Protein 1CBK (pdb70)

Solvent-accessible surface area: 15295 Å² total; per-residue (Å²): 129,35,41,0,13,0,8,2,8,0,3,35,96,84,29,45,113,23,0,88,41,0,14,138,27,0,48,130,16,84,101,19,108,40,56,54,43,7,33,16,9,87,2,126,8,38,0,19,52,111,16,71,55,26,9,11,1,0,0,52,0,57,0,124,24,48,25,73,130,0,25,63,42,2,71,121,12,25,112,129,43,46,85,68,124,105,79,88,40,0,20,31,3,0,32,11,56,16,5,5,12,29,114,80,93,27,52,60,180,109,8,43,1,0,59,2,8,17,9,19,42,45,28,2,0,16,0,2,67,75,29,12,70,120,33,81,4,28,8,76,50,76,0,56,109,27,23,145,63,8,80,132,63,189,16,102,121,47,138,116,152,54,48,0,13,0,12,2,8,0,2,47,114,72,28,55,116,22,0,96,45,0,15,130,26,0,49,130,19,85,86,19,109,41,54,67,37,8,26,23,8,83,4,147,9,39,1,9,52,112,15,67,63,26,9,10,1,0,0,53,0,50,1,116,2,55,26,77,104,0,23,68,37,1,71,127,13,19,111,128,45,46,86,88,102,125,76,88,39,0,20,29,12,0,31,9,53,13,10,5,9,31,107,81,100,25,50,61,185,114,9,42,1,0,54,3,8,23,14,19,43,46,34,4,0,16,0,3,62,76,32,14,55,129,30,80,2,25,16,85,29,80,0,56,99,30,20,132,68,8,83,131,63,181,16,99,128,50,138,181

Foldseek 3Di:
DWKWKKKKKAQDDPQVVLVVQLLVLQCPDPQKHWDDKFFWWFAQQDADRPAGTMTIIMTIMDGPQDPVRSVVSSVVSCVVSPWDADDVSHHIGMDMATQAIHLDQDDDDRDGHNPVVLLQDQRRLVNCCRVPVFDQHNVRRTSVVSCVVCPPPPIDRDDD/DWKWKKKKKAQDDPQVVLVVLLLVLQCPDPQKHWDDKFFWWFAQQDADRPTGTMIIIMTIMDGPQDPVRSVVSSVVSCVVSPWDADDVSHHIGMDMATQATHLDADDDDRDGHNPVVLLVDLRRLVNVCRVCVQDQHNVRRGSVVSNVVCPPPPIDGDDD

CATH classification: 3.30.70.560

InterPro domains:
  IPR000550 7,8-Dihydro-6-hydroxymethylpterin-pyrophosphokinase, HPPK [PF01288] (5-132)
  IPR000550 7,8-Dihydro-6-hydroxymethylpterin-pyrophosphokinase, HPPK [PS00794] (88-99)
  IPR000550 7,8-Dihydro-6-hydroxymethylpterin-pyrophosphokinase, HPPK [TIGR01498] (4-132)
  IPR000550 7,8-Dihydro-6-hydroxymethylpterin-pyrophosphokinase, HPPK [cd00483] (4-131)
  IPR035907 7,8-Dihydro-6-hydroxymethylpterin-pyrophosphokinase HPPK superfamily [G3DSA:3.30.70.560] (1-160)
  IPR035907 7,8-Dihydro-6-hydroxymethylpterin-pyrophosphokinase HPPK superfamily [SSF55083] (1-154)

Structure (mmCIF, N/CA/C/O backbone):
data_1CBK
#
_entry.id   1CBK
#
_cell.length_a   112.775
_cell.length_b   50.791
_cell.length_c   70.893
_cell.angle_alpha   90.00
_cell.angle_beta   101.73
_cell.angle_gamma   90.00
#
_symmetry.space_group_name_H-M   'C 1 2 1'
#
loop_
_entity.id
_entity.type
_entity.pdbx_description
1 polymer 'PROTEIN (7,8-DIHYDRO-6-HYDROXYMETHYLPTERIN-PYROPHOSPHOKINASE)'
2 non-polymer 'SULFATE ION'
3 non-polymer 7,8-DIHYDRO-7,7-DIMETHYL-6-HYDROXYPTERIN
4 water water
#
loop_
_atom_site.group_PDB
_atom_site.id
_atom_site.type_symbol
_atom_site.label_atom_id
_atom_site.label_alt_id
_atom_site.label_comp_id
_atom_site.label_asym_id
_atom_site.label_entity_id
_atom_site.label_seq_id
_atom_site.pdbx_PDB_ins_code
_atom_site.Cartn_x
_atom_site.Cartn_y
_atom_site.Cartn_z
_atom_site.occupancy
_atom_site.B_iso_or_equiv
_atom_site.auth_seq_id
_atom_site.auth_comp_id
_atom_site.auth_asym_id
_atom_site.auth_atom_id
_atom_site.pdbx_PDB_model_num
ATOM 1 N N . MET A 1 1 ? 39.580 16.481 64.384 1.00 34.66 1 MET A N 1
ATOM 2 C CA . MET A 1 1 ? 39.140 15.947 63.066 1.00 33.36 1 MET A CA 1
ATOM 3 C C . MET A 1 1 ? 37.653 15.578 63.181 1.00 30.26 1 MET A C 1
ATOM 4 O O . MET A 1 1 ? 37.230 14.961 64.167 1.00 30.47 1 MET A O 1
ATOM 9 N N . ILE A 1 2 ? 36.865 15.987 62.193 1.00 24.37 2 ILE A N 1
ATOM 10 C CA . ILE A 1 2 ? 35.439 15.734 62.234 1.00 19.27 2 ILE A CA 1
ATOM 11 C C . ILE A 1 2 ? 34.944 14.815 61.114 1.00 15.30 2 ILE A C 1
ATOM 12 O O . ILE A 1 2 ? 35.496 14.800 60.016 1.00 12.82 2 ILE A O 1
ATOM 17 N N . THR A 1 3 ? 33.902 14.052 61.417 1.00 12.31 3 THR A N 1
ATOM 18 C CA . THR A 1 3 ? 33.266 13.160 60.474 1.00 11.51 3 THR A CA 1
ATOM 19 C C . THR A 1 3 ? 32.145 13.968 59.822 1.00 12.97 3 THR A C 1
ATOM 20 O O . THR A 1 3 ? 31.283 14.498 60.516 1.00 13.57 3 THR A O 1
ATOM 24 N N . ALA A 1 4 ? 32.189 14.104 58.500 1.00 11.64 4 ALA A N 1
ATOM 25 C CA . ALA A 1 4 ? 31.168 14.847 57.780 1.00 8.56 4 ALA A CA 1
ATOM 26 C C . ALA A 1 4 ? 30.536 13.935 56.747 1.00 7.91 4 ALA A C 1
ATOM 27 O O . ALA A 1 4 ? 31.129 12.951 56.339 1.00 9.16 4 ALA A O 1
ATOM 29 N N . TYR A 1 5 ? 29.311 14.252 56.355 1.00 8.94 5 TYR A N 1
ATOM 30 C CA . TYR A 1 5 ? 28.573 13.468 55.372 1.00 7.12 5 TYR A CA 1
ATOM 31 C C . TYR A 1 5 ? 28.229 14.397 54.229 1.00 6.83 5 TYR A C 1
ATOM 32 O O . TYR A 1 5 ? 27.756 15.523 54.447 1.00 7.17 5 TYR A O 1
ATOM 41 N N . ILE A 1 6 ? 28.534 13.942 53.023 1.00 5.91 6 ILE A N 1
ATOM 42 C CA . ILE A 1 6 ? 28.297 14.721 51.804 1.00 8.47 6 ILE A CA 1
ATOM 43 C C . ILE A 1 6 ? 27.327 13.984 50.879 1.00 8.38 6 ILE A C 1
ATOM 44 O O . ILE A 1 6 ? 27.486 12.786 50.622 1.00 7.00 6 ILE A O 1
ATOM 49 N N . ALA A 1 7 ? 26.300 14.697 50.420 1.00 7.46 7 ALA A N 1
ATOM 50 C CA . ALA A 1 7 ? 25.309 14.130 49.508 1.00 7.00 7 ALA A CA 1
ATOM 51 C C . ALA A 1 7 ? 25.722 14.512 48.081 1.00 5.77 7 ALA A C 1
ATOM 52 O O . ALA A 1 7 ? 26.151 15.642 47.838 1.00 6.70 7 ALA A O 1
ATOM 54 N N . LEU A 1 8 ? 25.639 13.557 47.161 1.00 7.89 8 LEU A N 1
ATOM 55 C CA . LEU A 1 8 ? 25.985 13.803 45.756 1.00 8.76 8 LEU A CA 1
ATOM 56 C C . LEU A 1 8 ? 24.816 13.401 44.856 1.00 6.34 8 LEU A C 1
ATOM 57 O O . LEU A 1 8 ? 24.207 12.357 45.058 1.00 4.94 8 LEU A O 1
ATOM 62 N N . GLY A 1 9 ? 24.559 14.195 43.826 1.00 7.48 9 GLY A N 1
ATOM 63 C CA . GLY A 1 9 ? 23.478 13.871 42.905 1.00 6.30 9 GLY A CA 1
ATOM 64 C C . GLY A 1 9 ? 23.774 14.403 41.516 1.00 6.78 9 GLY A C 1
ATOM 65 O O . GLY A 1 9 ? 24.507 15.381 41.378 1.00 6.67 9 GLY A O 1
ATOM 66 N N . SER A 1 10 ? 23.251 13.744 40.488 1.00 8.10 10 SER A N 1
ATOM 67 C CA . SER A 1 10 ? 23.467 14.189 39.100 1.00 7.35 10 SER A CA 1
ATOM 68 C C . SER A 1 10 ? 22.478 13.517 38.192 1.00 4.44 10 SER A C 1
ATOM 69 O O . SER A 1 10 ? 22.101 12.371 38.440 1.00 4.14 10 SER A O 1
ATOM 72 N N . ASN A 1 11 ? 22.018 14.221 37.169 1.00 4.64 11 ASN A N 1
ATOM 73 C CA . ASN A 1 11 ? 21.132 13.591 36.190 1.00 8.48 11 ASN A CA 1
ATOM 74 C C . ASN A 1 11 ? 21.468 14.070 34.764 1.00 9.62 11 ASN A C 1
ATOM 75 O O . ASN A 1 11 ? 20.669 13.896 33.844 1.00 8.87 11 ASN A O 1
ATOM 80 N N . LEU A 1 12 ? 22.680 14.589 34.569 1.00 10.11 12 LEU A N 1
ATOM 81 C CA . LEU A 1 12 ? 23.061 15.129 33.272 1.00 10.66 12 LEU A CA 1
ATOM 82 C C . LEU A 1 12 ? 24.516 14.811 32.911 1.00 11.08 12 LEU A C 1
ATOM 83 O O . LEU A 1 12 ? 25.395 14.780 33.778 1.00 8.27 12 LEU A O 1
ATOM 88 N N . ASN A 1 13 ? 24.751 14.525 31.634 1.00 10.55 13 ASN A N 1
ATOM 89 C CA . ASN A 1 13 ? 26.085 14.227 31.119 1.00 9.63 13 ASN A CA 1
ATOM 90 C C . ASN A 1 13 ? 26.808 13.088 31.839 1.00 8.77 13 ASN A C 1
ATOM 91 O O . ASN A 1 13 ? 27.907 13.274 32.384 1.00 10.78 13 ASN A O 1
ATOM 96 N N . THR A 1 14 ? 26.206 11.910 31.776 1.00 5.84 14 THR A N 1
ATOM 97 C CA . THR A 1 14 ? 26.727 10.691 32.375 1.00 7.28 14 THR A CA 1
ATOM 98 C C . THR A 1 14 ? 26.877 10.815 33.905 1.00 8.23 14 THR A C 1
ATOM 99 O O . THR A 1 14 ? 27.985 10.900 34.433 1.00 9.08 14 THR A O 1
ATOM 103 N N . PRO A 1 15 ? 25.742 10.781 34.630 1.00 7.85 15 PRO A N 1
ATOM 104 C CA . PRO A 1 15 ? 25.653 10.891 36.091 1.00 7.93 15 PRO A CA 1
ATOM 105 C C . PRO A 1 15 ? 26.624 10.018 36.882 1.00 6.93 15 PRO A C 1
ATOM 106 O O . PRO A 1 15 ? 27.289 10.511 37.782 1.00 9.10 15 PRO A O 1
ATOM 110 N N . VAL A 1 16 ? 26.733 8.741 36.532 1.00 8.29 16 VAL A N 1
ATOM 111 C CA . VAL A 1 16 ? 27.652 7.838 37.238 1.00 8.03 16 VAL A CA 1
ATOM 112 C C . VAL A 1 16 ? 29.103 8.343 37.141 1.00 10.24 16 VAL A C 1
ATOM 113 O O . VAL A 1 16 ? 29.839 8.297 38.125 1.00 11.01 16 VAL A O 1
ATOM 117 N N . GLU A 1 17 ? 29.507 8.822 35.960 1.00 10.13 17 GLU A N 1
ATOM 118 C CA . GLU A 1 17 ? 30.847 9.355 35.766 1.00 7.72 17 GLU A CA 1
ATOM 119 C C . GLU A 1 17 ? 31.042 10.656 36.565 1.00 6.28 17 GLU A C 1
ATOM 120 O O . GLU A 1 17 ? 32.115 10.889 37.143 1.00 5.81 17 GLU A O 1
ATOM 126 N N . GLN A 1 18 ? 30.033 11.521 36.575 1.00 3.91 18 GLN A N 1
ATOM 127 C CA . GLN A 1 18 ? 30.094 12.758 37.352 1.00 5.84 18 GLN A CA 1
ATOM 128 C C . GLN A 1 18 ? 30.338 12.453 38.855 1.00 5.42 18 GLN A C 1
ATOM 129 O O . GLN A 1 18 ? 31.133 13.119 39.520 1.00 6.67 18 GLN A O 1
ATOM 135 N N . LEU A 1 19 ? 29.637 11.458 39.383 1.00 6.65 19 LEU A N 1
ATOM 136 C CA . LEU A 1 19 ? 29.787 11.056 40.788 1.00 7.47 19 LEU A CA 1
ATOM 137 C C . LEU A 1 19 ? 31.174 10.467 41.043 1.00 8.36 19 LEU A C 1
ATOM 138 O O . LEU A 1 19 ? 31.808 10.813 42.038 1.00 9.32 19 LEU A O 1
ATOM 143 N N . HIS A 1 20 ? 31.663 9.614 40.140 1.00 8.67 20 HIS A N 1
ATOM 144 C CA . HIS A 1 20 ? 33.012 9.042 40.319 1.00 9.28 20 HIS A CA 1
ATOM 145 C C . HIS A 1 20 ? 34.062 10.155 40.283 1.00 8.83 20 HIS A C 1
ATOM 146 O O . HIS A 1 20 ? 34.973 10.194 41.115 1.00 9.21 20 HIS A O 1
ATOM 153 N N . ALA A 1 21 ? 33.909 11.098 39.363 1.00 8.85 21 ALA A N 1
ATOM 154 C CA . ALA A 1 21 ? 34.875 12.185 39.294 1.00 9.77 21 ALA A CA 1
ATOM 155 C C . ALA A 1 21 ? 34.825 13.038 40.557 1.00 10.80 21 ALA A C 1
ATOM 156 O O . ALA A 1 21 ? 35.869 13.459 41.056 1.00 9.96 21 ALA A O 1
ATOM 158 N N . ALA A 1 22 ? 33.622 13.303 41.074 1.00 10.61 22 ALA A N 1
ATOM 159 C CA . ALA A 1 22 ? 33.489 14.128 42.279 1.00 9.43 22 ALA A CA 1
ATOM 160 C C . ALA A 1 22 ? 34.075 13.433 43.526 1.00 8.40 22 ALA A C 1
ATOM 161 O O . ALA A 1 22 ? 34.703 14.074 44.367 1.00 7.09 22 ALA A O 1
ATOM 163 N N . LEU A 1 23 ? 33.873 12.122 43.625 1.00 8.32 23 LEU A N 1
ATOM 164 C CA . LEU A 1 23 ? 34.382 11.333 44.739 1.00 9.41 23 LEU A CA 1
ATOM 165 C C . LEU A 1 23 ? 35.915 11.295 44.715 1.00 11.25 23 LEU A C 1
ATOM 166 O O . LEU A 1 23 ? 36.559 11.404 45.761 1.00 11.20 23 LEU A O 1
ATOM 171 N N . LYS A 1 24 ? 36.491 11.164 43.521 1.00 9.47 24 LYS A N 1
ATOM 172 C CA . LYS A 1 24 ? 37.936 11.176 43.365 1.00 9.68 24 LYS A CA 1
ATOM 173 C C . LYS A 1 24 ? 38.451 12.541 43.836 1.00 8.99 24 LYS A C 1
ATOM 174 O O . LYS A 1 24 ? 39.390 12.611 44.633 1.00 8.16 24 LYS A O 1
ATOM 180 N N . ALA A 1 25 ? 37.843 13.626 43.364 1.00 7.92 25 ALA A N 1
ATOM 181 C CA . ALA A 1 25 ? 38.266 14.955 43.779 1.00 8.21 25 ALA A CA 1
ATOM 182 C C . ALA A 1 25 ? 38.160 15.155 45.314 1.00 11.31 25 ALA A C 1
ATOM 183 O O . ALA A 1 25 ? 39.073 15.713 45.926 1.00 9.08 25 ALA A O 1
ATOM 185 N N . ILE A 1 26 ? 37.047 14.718 45.916 1.00 11.25 26 ILE A N 1
ATOM 186 C CA . ILE A 1 26 ? 36.850 14.827 47.369 1.00 10.58 26 ILE A CA 1
ATOM 187 C C . ILE A 1 26 ? 37.947 14.021 48.105 1.00 11.17 26 ILE A C 1
ATOM 188 O O . ILE A 1 26 ? 38.545 14.510 49.079 1.00 11.48 26 ILE A O 1
ATOM 193 N N . SER A 1 27 ? 38.253 12.825 47.604 1.00 9.53 27 SER A N 1
ATOM 194 C CA . SER A 1 27 ? 39.275 11.988 48.221 1.00 10.45 27 SER A CA 1
ATOM 195 C C . SER A 1 27 ? 40.683 12.639 48.197 1.00 12.73 27 SER A C 1
ATOM 196 O O . SER A 1 27 ? 41.524 12.324 49.047 1.00 11.50 27 SER A O 1
ATOM 199 N N . GLN A 1 28 ? 40.918 13.549 47.246 1.00 13.12 28 GLN A N 1
ATOM 200 C CA . GLN A 1 28 ? 42.211 14.230 47.080 1.00 12.72 28 GLN A CA 1
ATOM 201 C C . GLN A 1 28 ? 42.353 15.569 47.840 1.00 11.18 28 GLN A C 1
ATOM 202 O O . GLN A 1 28 ? 43.383 16.217 47.756 1.00 12.09 28 GLN A O 1
ATOM 208 N N . LEU A 1 29 ? 41.309 15.992 48.540 1.00 10.51 29 LEU A N 1
ATOM 209 C CA . LEU A 1 29 ? 41.352 17.238 49.298 1.00 11.38 29 LEU A CA 1
ATOM 210 C C . LEU A 1 29 ? 42.376 17.180 50.440 1.00 11.15 29 LEU A C 1
ATOM 211 O O . LEU A 1 29 ? 42.512 16.172 51.122 1.00 10.44 29 LEU A O 1
ATOM 216 N N . SER A 1 30 ? 43.101 18.272 50.638 1.00 13.14 30 SER A N 1
ATOM 217 C CA . SER A 1 30 ? 44.071 18.334 51.723 1.00 15.56 30 SER A CA 1
ATOM 218 C C . SER A 1 30 ? 43.316 18.165 53.031 1.00 14.67 30 SER A C 1
ATOM 219 O O . SER A 1 30 ? 42.163 18.594 53.144 1.00 15.46 30 SER A O 1
ATOM 222 N N . ASN A 1 31 ? 43.965 17.519 53.991 1.00 13.41 31 ASN A N 1
ATOM 223 C CA . ASN A 1 31 ? 43.432 17.329 55.336 1.00 13.50 31 ASN A CA 1
ATOM 224 C C . ASN A 1 31 ? 42.067 16.690 55.371 1.00 13.25 31 ASN A C 1
ATOM 225 O O . ASN A 1 31 ? 41.299 16.931 56.307 1.00 13.88 31 ASN A O 1
ATOM 230 N N . THR A 1 32 ? 41.820 15.799 54.417 1.00 12.37 32 THR A N 1
ATOM 231 C CA . THR A 1 32 ? 40.535 15.129 54.299 1.00 8.39 32 THR A CA 1
ATOM 232 C C . THR A 1 32 ? 40.799 13.709 53.840 1.00 8.97 32 THR A C 1
ATOM 233 O O . THR A 1 32 ? 41.720 13.460 53.068 1.00 11.68 32 THR A O 1
ATOM 237 N N . HIS A 1 33 ? 40.044 12.771 54.399 1.00 8.07 33 HIS A N 1
ATOM 238 C CA . HIS A 1 33 ? 40.156 11.359 54.063 1.00 6.87 33 HIS A CA 1
ATOM 239 C C . HIS A 1 33 ? 38.750 10.854 53.750 1.00 7.43 33 HIS A C 1
ATOM 240 O O . HIS A 1 33 ? 37.848 11.038 54.566 1.00 8.36 33 HIS A O 1
ATOM 247 N N . LEU A 1 34 ? 38.566 10.280 52.566 1.00 7.11 34 LEU A N 1
ATOM 248 C CA . LEU A 1 34 ? 37.280 9.709 52.169 1.00 8.33 34 LEU A CA 1
ATOM 249 C C . LEU A 1 34 ? 37.210 8.348 52.826 1.00 9.77 34 LEU A C 1
ATOM 250 O O . LEU A 1 34 ? 37.983 7.450 52.484 1.00 10.46 34 LEU A O 1
ATOM 255 N N . VAL A 1 35 ? 36.296 8.185 53.780 1.00 10.72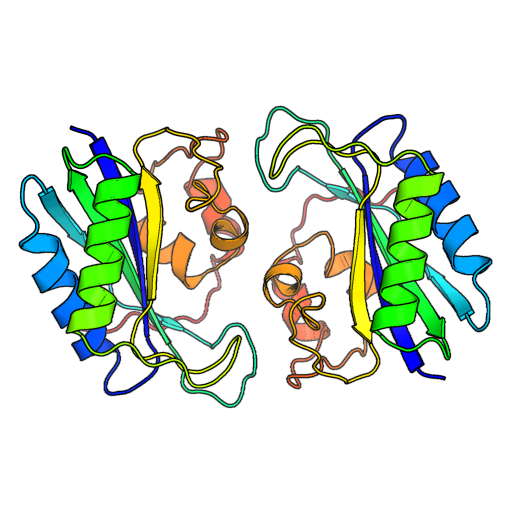 35 VAL A N 1
ATOM 256 C CA . VAL A 1 35 ? 36.189 6.915 54.492 1.00 9.45 35 VAL A CA 1
ATOM 257 C C . VAL A 1 35 ? 35.426 5.830 53.755 1.00 9.82 35 VAL A C 1
ATOM 258 O O . VAL A 1 35 ? 35.885 4.697 53.659 1.00 9.81 35 VAL A O 1
ATOM 262 N N . THR A 1 36 ? 34.229 6.155 53.288 1.00 11.66 36 THR A N 1
ATOM 263 C CA . THR A 1 36 ? 33.417 5.177 52.587 1.00 9.89 36 THR A CA 1
ATOM 264 C C . THR A 1 36 ? 32.365 5.960 51.809 1.00 8.77 36 THR A C 1
ATOM 265 O O . THR A 1 36 ? 32.143 7.140 52.082 1.00 8.68 36 THR A O 1
ATOM 269 N N . THR A 1 37 ? 31.759 5.297 50.827 1.00 9.30 37 THR A N 1
ATOM 270 C CA . THR A 1 37 ? 30.729 5.862 49.975 1.00 9.65 37 THR A CA 1
ATOM 271 C C . THR A 1 37 ? 29.638 4.795 49.863 1.00 8.56 37 THR A C 1
ATOM 272 O O . THR A 1 37 ? 29.934 3.601 49.760 1.00 7.93 37 THR A O 1
ATOM 276 N N . SER A 1 38 ? 28.388 5.227 49.919 1.00 6.77 38 SER A N 1
ATOM 277 C CA . SER A 1 38 ? 27.264 4.327 49.795 1.00 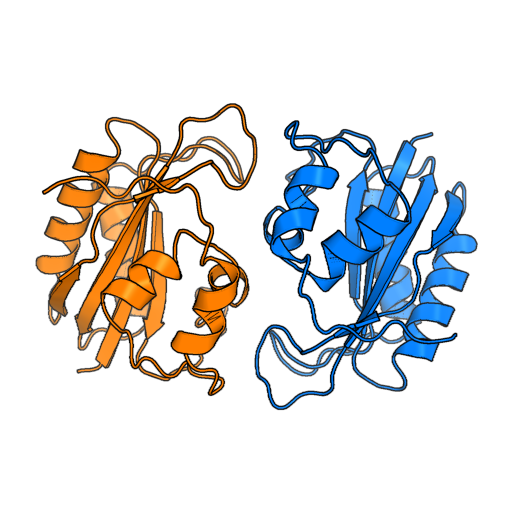8.05 38 SER A CA 1
ATOM 278 C C . SER A 1 38 ? 27.216 3.823 48.342 1.00 8.51 38 SER A C 1
ATOM 279 O O . SER A 1 38 ? 28.035 4.233 47.512 1.00 8.24 38 SER A O 1
ATOM 282 N N . SER A 1 39 ? 26.261 2.931 48.070 1.00 6.30 39 SER A N 1
ATOM 283 C CA . SER A 1 39 ? 26.006 2.431 46.716 1.00 8.80 39 SER A CA 1
ATOM 284 C C . SER A 1 39 ? 25.426 3.630 45.945 1.00 8.11 39 SER A C 1
ATOM 285 O O . SER A 1 39 ? 25.052 4.645 46.555 1.00 6.45 39 SER A O 1
ATOM 288 N N . PHE A 1 40 ? 25.372 3.528 44.616 1.00 10.01 40 PHE A N 1
ATOM 289 C CA . PHE A 1 40 ? 24.815 4.581 43.768 1.00 7.24 40 PHE A CA 1
ATOM 290 C C . PHE A 1 40 ? 23.354 4.158 43.539 1.00 8.74 40 PHE A C 1
ATOM 291 O O . PHE A 1 40 ? 23.080 2.991 43.201 1.00 8.55 40 PHE A O 1
ATOM 299 N N . TYR A 1 41 ? 22.423 5.098 43.710 1.00 7.60 41 TYR A N 1
ATOM 300 C CA . TYR A 1 41 ? 20.998 4.799 43.575 1.00 7.38 41 TYR A CA 1
ATOM 301 C C . TYR A 1 41 ? 20.405 5.645 42.482 1.00 7.39 41 TYR A C 1
ATOM 302 O O . TYR A 1 41 ? 20.613 6.849 42.509 1.00 7.17 41 TYR A O 1
ATOM 311 N N . LYS A 1 42 ? 19.670 5.009 41.558 1.00 6.65 42 LYS A N 1
ATOM 312 C CA . LYS A 1 42 ? 18.986 5.708 40.462 1.00 8.42 42 LYS A CA 1
ATOM 313 C C . LYS A 1 42 ? 17.596 6.009 41.040 1.00 8.57 42 LYS A C 1
ATOM 314 O O . LYS A 1 42 ? 16.846 5.092 41.396 1.00 10.05 42 LYS A O 1
ATOM 320 N N . SER A 1 43 ? 17.247 7.285 41.110 1.00 9.27 43 SER A N 1
ATOM 321 C CA . SER A 1 43 ? 15.996 7.680 41.717 1.00 9.70 43 SER A CA 1
ATOM 322 C C . SER A 1 43 ? 15.154 8.582 40.828 1.00 11.05 43 SER A C 1
ATOM 323 O O . SER A 1 43 ? 15.681 9.322 40.002 1.00 12.39 43 SER A O 1
ATOM 326 N N . LYS A 1 44 ? 13.841 8.543 41.044 1.00 11.27 44 LYS A N 1
ATOM 327 C CA . LYS A 1 44 ? 12.881 9.355 40.313 1.00 8.55 44 LYS A CA 1
ATOM 328 C C . LYS A 1 44 ? 13.159 10.795 40.675 1.00 9.54 44 LYS A C 1
ATOM 329 O O . LYS A 1 44 ? 13.445 11.105 41.843 1.00 11.35 44 LYS A O 1
ATOM 335 N N . PRO A 1 45 ? 13.096 11.714 39.701 1.00 8.40 45 PRO A N 1
ATOM 336 C CA . PRO A 1 45 ? 13.352 13.125 39.996 1.00 8.66 45 PRO A CA 1
ATOM 337 C C . PRO A 1 45 ? 12.377 13.749 41.001 1.00 10.02 45 PRO A C 1
ATOM 338 O O . PRO A 1 45 ? 11.192 13.420 41.008 1.00 11.32 45 PRO A O 1
ATOM 342 N N . LEU A 1 46 ? 12.906 14.579 41.893 1.00 9.05 46 LEU A N 1
ATOM 343 C CA . LEU A 1 46 ? 12.089 15.343 42.821 1.00 10.28 46 LEU A CA 1
ATOM 344 C C . LEU A 1 46 ? 12.018 16.690 42.071 1.00 11.27 46 LEU A C 1
ATOM 345 O O . LEU A 1 46 ? 13.022 17.395 41.946 1.00 11.41 46 LEU A O 1
ATOM 350 N N . GLY A 1 47 ? 10.851 17.016 41.524 1.00 11.69 47 GLY A N 1
ATOM 351 C CA . GLY A 1 47 ? 10.704 18.253 40.774 1.00 11.13 47 GLY A CA 1
ATOM 352 C C . GLY A 1 47 ? 9.981 17.938 39.479 1.00 11.35 47 GLY A C 1
ATOM 353 O O . GLY A 1 47 ? 9.199 16.976 39.437 1.00 9.92 47 GLY A O 1
ATOM 354 N N . PRO A 1 48 ? 10.145 18.769 38.428 1.00 11.22 48 PRO A N 1
ATOM 355 C CA . PRO A 1 48 ? 9.495 18.533 37.131 1.00 12.63 48 PRO A CA 1
ATOM 356 C C . PRO A 1 48 ? 9.827 17.081 36.737 1.00 13.11 48 PRO A C 1
ATOM 357 O O . PRO A 1 48 ? 10.950 16.613 36.974 1.00 11.59 48 PRO A O 1
ATOM 361 N N . GLN A 1 49 ? 8.863 16.363 36.167 1.00 12.26 49 GLN A N 1
ATOM 362 C CA . GLN A 1 49 ? 9.098 14.964 35.804 1.00 10.85 49 GLN A CA 1
ATOM 363 C C . GLN A 1 49 ? 9.706 14.732 34.438 1.00 11.24 49 GLN A C 1
ATOM 364 O O . GLN A 1 49 ? 10.130 13.621 34.132 1.00 10.35 49 GLN A O 1
ATOM 370 N N . ASP A 1 50 ? 9.762 15.791 33.634 1.00 12.15 50 ASP A N 1
ATOM 371 C CA . ASP A 1 50 ? 10.340 15.709 32.294 1.00 13.62 50 ASP A CA 1
ATOM 372 C C . ASP A 1 50 ? 11.870 15.908 32.294 1.00 13.03 50 ASP A C 1
ATOM 373 O O . ASP A 1 50 ? 12.414 16.723 31.533 1.00 12.51 50 ASP A O 1
ATOM 378 N N . GLN A 1 51 ? 12.556 15.190 33.186 1.00 12.21 51 GLN A N 1
ATOM 379 C CA . GLN A 1 51 ? 14.021 15.269 33.276 1.00 10.84 51 GLN A CA 1
ATOM 380 C C . GLN A 1 51 ? 14.499 13.856 33.554 1.00 10.07 51 GLN A C 1
ATOM 381 O O . GLN A 1 51 ? 13.697 13.004 33.972 1.00 11.40 51 GLN A O 1
ATOM 387 N N . PRO A 1 52 ? 15.781 13.561 33.274 1.00 9.99 52 PRO A N 1
ATOM 388 C CA . PRO A 1 52 ? 16.214 12.189 33.540 1.00 7.96 52 PRO A CA 1
ATOM 389 C C . PRO A 1 52 ? 16.247 11.839 35.033 1.00 8.76 52 PRO A C 1
ATOM 390 O O . PRO A 1 52 ? 16.322 12.728 35.896 1.00 8.78 52 PRO A O 1
ATOM 394 N N . ASP A 1 53 ? 16.191 10.547 35.324 1.00 9.26 53 ASP A N 1
ATOM 395 C CA . ASP A 1 53 ? 16.288 10.064 36.692 1.00 9.89 53 ASP A CA 1
ATOM 396 C C . ASP A 1 53 ? 17.684 10.437 37.186 1.00 11.78 53 ASP A C 1
ATOM 397 O O . ASP A 1 53 ? 18.647 10.470 36.403 1.00 10.91 53 ASP A O 1
ATOM 402 N N . TYR A 1 54 ? 17.809 10.642 38.494 1.00 9.56 54 TYR A N 1
ATOM 403 C CA . TYR A 1 54 ? 19.082 11.014 39.093 1.00 6.59 54 TYR A CA 1
ATOM 404 C C . TYR A 1 54 ? 19.860 9.827 39.578 1.00 7.14 54 TYR A C 1
ATOM 405 O O . TYR A 1 54 ? 19.294 8.740 39.747 1.00 8.60 54 TYR A O 1
ATOM 414 N N . VAL A 1 55 ? 21.172 10.017 39.738 1.00 7.45 55 VAL A N 1
ATOM 415 C CA . VAL A 1 55 ? 22.042 8.995 40.338 1.00 7.05 55 VAL A CA 1
ATOM 416 C C . VAL A 1 55 ? 22.513 9.722 41.626 1.00 6.98 55 VAL A C 1
ATOM 417 O O . VAL A 1 55 ? 22.978 10.878 41.564 1.00 7.00 55 VAL A O 1
ATOM 421 N N . ASN A 1 56 ? 22.273 9.080 42.773 1.00 5.11 56 ASN A N 1
ATOM 422 C CA . ASN A 1 56 ? 22.576 9.637 44.083 1.00 6.73 56 ASN A CA 1
ATOM 423 C C . ASN A 1 56 ? 23.463 8.773 44.963 1.00 6.70 56 ASN A C 1
ATOM 424 O O . ASN A 1 56 ? 23.458 7.557 44.856 1.00 7.28 56 ASN A O 1
ATOM 429 N N . ALA A 1 57 ? 24.205 9.420 45.856 1.00 6.37 57 ALA A N 1
ATOM 430 C CA . ALA A 1 57 ? 25.070 8.715 46.786 1.00 6.11 57 ALA A CA 1
ATOM 431 C C . ALA A 1 57 ? 25.363 9.658 47.938 1.00 5.60 57 ALA A C 1
ATOM 432 O O . ALA A 1 57 ? 25.011 10.847 47.898 1.00 4.27 57 ALA A O 1
ATOM 434 N N . VAL A 1 58 ? 25.959 9.096 48.985 1.00 5.26 58 VAL A N 1
ATOM 435 C CA . VAL A 1 58 ? 26.354 9.846 50.184 1.00 5.68 58 VAL A CA 1
ATOM 436 C C . VAL A 1 58 ? 27.745 9.325 50.516 1.00 4.17 58 VAL A C 1
ATOM 437 O O . VAL A 1 58 ? 27.969 8.107 50.519 1.00 3.56 58 VAL A O 1
ATOM 441 N N . ALA A 1 59 ? 28.669 10.247 50.756 1.00 4.93 59 ALA A N 1
ATOM 442 C CA . ALA A 1 59 ? 30.047 9.909 51.106 1.00 7.77 59 ALA A CA 1
ATOM 443 C C . ALA A 1 59 ? 30.359 10.334 52.545 1.00 7.07 59 ALA A C 1
ATOM 444 O O . ALA A 1 59 ? 29.851 11.356 53.032 1.00 8.57 59 ALA A O 1
ATOM 446 N N . LYS A 1 60 ? 31.187 9.549 53.219 1.00 5.61 60 LYS A N 1
ATOM 447 C CA . LYS A 1 60 ? 31.585 9.844 54.589 1.00 6.54 60 LYS A CA 1
ATOM 448 C C . LYS A 1 60 ? 33.039 10.250 54.564 1.00 6.68 60 LYS A C 1
ATOM 449 O O . LYS A 1 60 ? 33.874 9.535 53.980 1.00 7.58 60 LYS A O 1
ATOM 455 N N . ILE A 1 61 ? 33.356 11.400 55.154 1.00 6.50 61 ILE A N 1
ATOM 456 C CA . ILE A 1 61 ? 34.745 11.867 55.193 1.00 8.37 61 ILE A CA 1
ATOM 457 C C . ILE A 1 61 ? 35.165 12.251 56.615 1.00 11.62 61 ILE A C 1
ATOM 458 O O . ILE A 1 61 ? 34.313 12.489 57.464 1.00 10.40 61 ILE A O 1
ATOM 463 N N . GLU A 1 62 ? 36.485 12.304 56.848 1.00 11.85 62 GLU A N 1
ATOM 464 C CA . GLU A 1 62 ? 37.091 12.710 58.123 1.00 10.79 62 GLU A CA 1
ATOM 465 C C . GLU A 1 62 ? 37.929 13.867 57.654 1.00 11.84 62 GLU A C 1
ATOM 466 O O . GLU A 1 62 ? 38.779 13.700 56.773 1.00 12.01 62 GLU A O 1
ATOM 472 N N . THR A 1 63 ? 37.639 15.062 58.149 1.00 10.52 63 THR A N 1
ATOM 473 C CA . THR A 1 63 ? 38.357 16.232 57.709 1.00 9.47 63 THR A CA 1
ATOM 474 C C . THR A 1 63 ? 38.736 17.181 58.835 1.00 13.85 63 THR A C 1
ATOM 475 O O . THR A 1 63 ? 38.129 17.179 59.925 1.00 13.24 63 THR A O 1
ATOM 479 N N . GLU A 1 64 ? 39.743 18.001 58.555 1.00 13.81 64 GLU A N 1
ATOM 480 C CA . GLU A 1 64 ? 40.201 19.013 59.490 1.00 13.59 64 GLU A CA 1
ATOM 481 C C . GLU A 1 64 ? 39.867 20.374 58.901 1.00 13.60 64 GLU A C 1
ATOM 482 O O . GLU A 1 64 ? 40.178 21.405 59.502 1.00 15.34 64 GLU A O 1
ATOM 488 N N . LEU A 1 65 ? 39.212 20.375 57.733 1.00 10.06 65 LEU A N 1
ATOM 489 C CA . LEU A 1 65 ? 38.790 21.625 57.101 1.00 11.95 65 LEU A CA 1
ATOM 490 C C . LEU A 1 65 ? 37.605 22.173 57.905 1.00 13.03 65 LEU A C 1
ATOM 491 O O . LEU A 1 65 ? 36.780 21.396 58.407 1.00 11.46 65 LEU A O 1
ATOM 496 N N . SER A 1 66 ? 37.554 23.494 58.073 1.00 14.59 66 SER A N 1
ATOM 497 C CA . SER A 1 66 ? 36.451 24.146 58.786 1.00 14.78 66 SER A CA 1
ATOM 498 C C . SER A 1 66 ? 35.216 24.024 57.873 1.00 15.07 66 SER A C 1
ATOM 499 O O . SER A 1 66 ? 35.341 23.706 56.680 1.00 15.51 66 SER A O 1
ATOM 502 N N . PRO A 1 67 ? 34.011 24.277 58.407 1.00 15.17 67 PRO A N 1
ATOM 503 C CA . PRO A 1 67 ? 32.819 24.161 57.555 1.00 14.18 67 PRO A CA 1
ATOM 504 C C . PRO A 1 67 ? 32.863 25.017 56.284 1.00 12.83 67 PRO A C 1
ATOM 505 O O . PRO A 1 67 ? 32.533 24.537 55.210 1.00 12.13 67 PRO A O 1
ATOM 509 N N . LEU A 1 68 ? 33.255 26.282 56.410 1.00 10.62 68 LEU A N 1
ATOM 510 C CA . LEU A 1 68 ? 33.312 27.163 55.249 1.00 11.75 68 LEU A CA 1
ATOM 511 C C . LEU A 1 68 ? 34.425 26.809 54.255 1.00 13.15 68 LEU A C 1
ATOM 512 O O . LEU A 1 68 ? 34.268 27.040 53.057 1.00 12.35 68 LEU A O 1
ATOM 517 N N . LYS A 1 69 ? 35.529 26.235 54.738 1.00 11.86 69 LYS A N 1
ATOM 518 C CA . LYS A 1 69 ? 36.608 25.848 53.842 1.00 13.25 69 LYS A CA 1
ATOM 519 C C . LYS A 1 69 ? 36.212 24.577 53.089 1.00 13.11 69 LYS A C 1
ATOM 520 O O . LYS A 1 69 ? 36.551 24.415 51.918 1.00 12.26 69 LYS A O 1
ATOM 526 N N . LEU A 1 70 ? 35.497 23.678 53.768 1.00 11.69 70 LEU A N 1
ATOM 527 C CA . LEU A 1 70 ? 35.002 22.471 53.129 1.00 11.73 70 LEU A CA 1
ATOM 528 C C . LEU A 1 70 ? 34.008 22.907 52.029 1.00 12.48 70 LEU A C 1
ATOM 529 O O . LEU A 1 70 ? 34.034 22.352 50.925 1.00 14.09 70 LEU A O 1
ATOM 534 N N . LEU A 1 71 ? 33.136 23.878 52.326 1.00 11.00 71 LEU A N 1
ATOM 535 C CA . LEU A 1 71 ? 32.177 24.386 51.339 1.00 12.46 71 LEU A CA 1
ATOM 536 C C . LEU A 1 71 ? 32.940 24.976 50.135 1.00 13.26 71 LEU A C 1
ATOM 537 O O . LEU A 1 71 ? 32.582 24.708 48.980 1.00 13.24 71 LEU A O 1
ATOM 542 N N . ASP A 1 72 ? 33.946 25.812 50.409 1.00 12.59 72 ASP A N 1
ATOM 543 C CA . ASP A 1 72 ? 34.759 26.414 49.346 1.00 12.50 72 ASP A CA 1
ATOM 544 C C . ASP A 1 72 ? 35.315 25.342 48.418 1.00 12.24 72 ASP A C 1
ATOM 545 O O . ASP A 1 72 ? 35.291 25.497 47.198 1.00 12.90 72 ASP A O 1
ATOM 550 N N . GLU A 1 73 ? 35.859 24.285 49.014 1.00 11.28 73 GLU A N 1
ATOM 551 C CA . GLU A 1 73 ? 36.434 23.169 48.270 1.00 11.61 73 GLU A CA 1
ATOM 552 C C . GLU A 1 73 ? 35.400 22.413 47.466 1.00 12.44 73 GLU A C 1
ATOM 553 O O . GLU A 1 73 ? 35.667 22.038 46.332 1.00 13.31 73 GLU A O 1
ATOM 559 N N . LEU A 1 74 ? 34.215 22.175 48.027 1.00 11.61 74 LEU A N 1
ATOM 560 C CA . LEU A 1 74 ? 33.194 21.458 47.265 1.00 9.80 74 LEU A CA 1
ATOM 561 C C . LEU A 1 74 ? 32.731 22.302 46.075 1.00 10.10 74 LEU A C 1
ATOM 562 O O . LEU A 1 74 ? 32.437 21.773 45.005 1.00 9.37 74 LEU A O 1
ATOM 567 N N . GLN A 1 75 ? 32.626 23.611 46.277 1.00 11.15 75 GLN A N 1
ATOM 568 C CA . GLN A 1 75 ? 32.204 24.513 45.209 1.00 11.15 75 GLN A CA 1
ATOM 569 C C . GLN A 1 75 ? 33.288 24.571 44.122 1.00 11.92 75 GLN A C 1
ATOM 570 O O . GLN A 1 75 ? 32.977 24.659 42.934 1.00 10.23 75 GLN A O 1
ATOM 576 N N . ARG A 1 76 ? 34.549 24.499 44.544 1.00 12.65 76 ARG A N 1
ATOM 577 C CA . ARG A 1 76 ? 35.681 24.499 43.606 1.00 15.08 76 ARG A CA 1
ATOM 578 C C . ARG A 1 76 ? 35.619 23.236 42.752 1.00 14.89 76 ARG A C 1
ATOM 579 O O . ARG A 1 76 ? 35.817 23.300 41.536 1.00 13.31 76 ARG A O 1
ATOM 587 N N . ILE A 1 77 ? 35.307 22.100 43.383 1.00 13.99 77 ILE A N 1
ATOM 588 C CA . ILE A 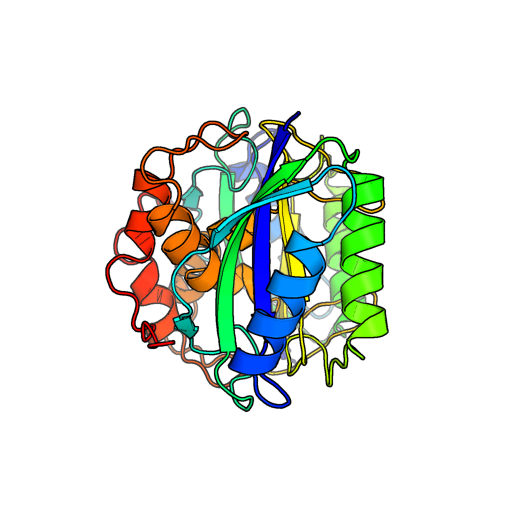1 77 ? 35.195 20.846 42.665 1.00 12.47 77 ILE A CA 1
ATOM 589 C C . ILE A 1 77 ? 34.054 20.932 41.648 1.00 14.64 77 ILE A C 1
ATOM 590 O O . ILE A 1 77 ? 34.211 20.489 40.513 1.00 14.99 77 ILE A O 1
ATOM 595 N N . GLU A 1 78 ? 32.904 21.477 42.045 1.00 12.30 78 GLU A N 1
ATOM 596 C CA . GLU A 1 78 ? 31.769 21.622 41.120 1.00 12.79 78 GLU A CA 1
ATOM 597 C C . GLU A 1 78 ? 32.168 22.527 39.931 1.00 12.73 78 GLU A C 1
ATOM 598 O O . GLU A 1 78 ? 31.871 22.221 38.771 1.00 11.98 78 GLU A O 1
ATOM 604 N N . ASN A 1 79 ? 32.885 23.613 40.224 1.00 13.31 79 ASN A N 1
ATOM 605 C CA . ASN A 1 79 ? 33.318 24.550 39.186 1.00 15.65 79 ASN A CA 1
ATOM 606 C C . ASN A 1 79 ? 34.316 23.935 38.200 1.00 16.28 79 ASN A C 1
ATOM 607 O O . ASN A 1 79 ? 34.150 24.028 36.981 1.00 16.89 79 ASN A O 1
ATOM 612 N N . GLU A 1 80 ? 35.320 23.251 38.732 1.00 16.78 80 GLU A N 1
ATOM 613 C CA . GLU A 1 80 ? 36.344 22.623 37.901 1.00 17.11 80 GLU A CA 1
ATOM 614 C C . GLU A 1 80 ? 35.796 21.402 37.153 1.00 16.96 80 GLU A C 1
ATOM 615 O O . GLU A 1 80 ? 36.379 20.955 36.157 1.00 17.11 80 GLU A O 1
ATOM 621 N N . GLN A 1 81 ? 34.649 20.888 37.604 1.00 14.13 81 GLN A N 1
ATOM 622 C CA . GLN A 1 81 ? 34.017 19.759 36.943 1.00 11.41 81 GLN A CA 1
ATOM 623 C C . GLN A 1 81 ? 32.983 20.296 35.937 1.00 11.48 81 GLN A C 1
ATOM 624 O O . GLN A 1 81 ? 32.218 19.543 35.329 1.00 13.45 81 GLN A O 1
ATOM 630 N N . GLY A 1 82 ? 32.979 21.612 35.754 1.00 11.80 82 GLY A N 1
ATOM 631 C CA . GLY A 1 82 ? 32.053 22.245 34.820 1.00 12.12 82 GLY A CA 1
ATOM 632 C C . GLY A 1 82 ? 30.568 22.108 35.139 1.00 13.31 82 GLY A C 1
ATOM 633 O O . GLY A 1 82 ? 29.767 21.894 34.230 1.00 13.74 82 GLY A O 1
ATOM 634 N N . ARG A 1 83 ? 30.179 22.290 36.402 1.00 14.35 83 ARG A N 1
ATOM 635 C CA . ARG A 1 83 ? 28.761 22.163 36.795 1.00 14.06 83 ARG A CA 1
ATOM 636 C C . ARG A 1 83 ? 27.802 23.041 36.000 1.00 13.38 83 ARG A C 1
ATOM 637 O O . ARG A 1 83 ? 27.941 24.252 35.959 1.00 15.51 83 ARG A O 1
ATOM 645 N N . VAL A 1 84 ? 26.786 22.411 35.436 1.00 14.25 84 VAL A N 1
ATOM 646 C CA . VAL A 1 84 ? 25.762 23.079 34.654 1.00 15.82 84 VAL A CA 1
ATOM 647 C C . VAL A 1 84 ? 24.371 22.699 35.215 1.00 15.15 84 VAL A C 1
ATOM 648 O O . VAL A 1 84 ? 24.113 21.516 35.486 1.00 14.51 84 VAL A O 1
ATOM 652 N N . ARG A 1 85 ? 23.487 23.691 35.360 1.00 14.84 85 ARG A N 1
ATOM 653 C CA . ARG A 1 85 ? 22.115 23.471 35.825 1.00 16.08 85 ARG A CA 1
ATOM 654 C C . ARG A 1 85 ? 21.227 24.107 34.761 1.00 14.94 85 ARG A C 1
ATOM 655 O O . ARG A 1 85 ? 21.338 25.314 34.522 1.00 15.80 85 ARG A O 1
ATOM 663 N N . LEU A 1 86 ? 20.320 23.333 34.171 1.00 14.66 86 LEU A N 1
ATOM 664 C CA . LEU A 1 86 ? 19.450 23.837 33.101 1.00 15.52 86 LEU A CA 1
ATOM 665 C C . LEU A 1 86 ? 18.209 24.653 33.493 1.00 17.38 86 LEU A C 1
ATOM 666 O O . LEU A 1 86 ? 17.666 25.388 32.666 1.00 19.36 86 LEU A O 1
ATOM 671 N N . ARG A 1 87 ? 17.749 24.506 34.734 1.00 18.27 87 ARG A N 1
ATOM 672 C CA . ARG A 1 87 ? 16.550 25.216 35.240 1.00 16.27 87 ARG A CA 1
ATOM 673 C C . ARG A 1 87 ? 16.410 24.903 36.722 1.00 13.45 87 ARG A C 1
ATOM 674 O O . ARG A 1 87 ? 16.963 23.913 37.187 1.00 14.09 87 ARG A O 1
ATOM 682 N N . ARG A 1 88 ? 15.703 25.748 37.471 1.00 14.41 88 ARG A N 1
ATOM 683 C CA . ARG A 1 88 ? 15.476 25.470 38.897 1.00 14.06 88 ARG A CA 1
ATOM 684 C C . ARG A 1 88 ? 14.663 24.167 38.995 1.00 10.94 88 ARG A C 1
ATOM 685 O O . ARG A 1 88 ? 13.762 23.924 38.200 1.00 12.84 88 ARG A O 1
ATOM 693 N N . TRP A 1 89 ? 15.026 23.332 39.955 1.00 8.47 89 TRP A N 1
ATOM 694 C CA . TRP A 1 89 ? 14.427 22.017 40.175 1.00 7.61 89 TRP A CA 1
ATOM 695 C C . TRP A 1 89 ? 14.647 21.074 39.012 1.00 7.28 89 TRP A C 1
ATOM 696 O O . TRP A 1 89 ? 14.118 19.954 39.032 1.00 10.67 89 TRP A O 1
ATOM 707 N N . GLY A 1 90 ? 15.453 21.484 38.034 1.00 8.09 90 GLY A N 1
ATOM 708 C CA . GLY A 1 90 ? 15.689 20.628 36.879 1.00 6.74 90 GLY A CA 1
ATOM 709 C C . GLY A 1 90 ? 17.079 20.006 36.791 1.00 11.14 90 GLY A C 1
ATOM 710 O O . GLY A 1 90 ? 17.799 19.904 37.792 1.00 10.93 90 GLY A O 1
ATOM 711 N N . GLU A 1 91 ? 17.474 19.694 35.553 1.00 10.90 91 GLU A N 1
ATOM 712 C CA . GLU A 1 91 ? 18.749 19.052 35.229 1.00 8.82 91 GLU A CA 1
ATOM 713 C C . GLU A 1 91 ? 20.032 19.741 35.724 1.00 8.73 91 GLU A C 1
ATOM 714 O O . GLU A 1 91 ? 20.197 20.936 35.579 1.00 9.62 91 GLU A O 1
ATOM 720 N N . ARG A 1 92 ? 20.965 18.952 36.246 1.00 9.81 92 ARG A N 1
ATOM 721 C CA . ARG A 1 92 ? 22.247 19.468 36.725 1.00 10.04 92 ARG A CA 1
ATOM 722 C C . ARG A 1 92 ? 23.271 18.337 36.573 1.00 7.87 92 ARG A C 1
ATOM 723 O O . ARG A 1 92 ? 22.959 17.172 36.827 1.00 7.10 92 ARG A O 1
ATOM 731 N N . THR A 1 93 ? 24.486 18.681 36.171 1.00 6.55 93 THR A N 1
ATOM 732 C CA . THR A 1 93 ? 25.536 17.686 36.010 1.00 6.81 93 THR A CA 1
ATOM 733 C C . THR A 1 93 ? 26.059 17.179 37.360 1.00 8.45 93 THR A C 1
ATOM 734 O O . THR A 1 93 ? 26.535 16.052 37.451 1.00 7.51 93 THR A O 1
ATOM 738 N N . LEU A 1 94 ? 25.973 18.007 38.403 1.00 8.97 94 LEU A N 1
ATOM 739 C CA . LEU A 1 94 ? 26.457 17.629 39.732 1.00 11.22 94 LEU A CA 1
ATOM 740 C C . LEU A 1 94 ? 26.081 18.613 40.839 1.00 11.45 94 LEU A C 1
ATOM 741 O O . LEU A 1 94 ? 26.138 19.826 40.651 1.00 11.95 94 LEU A O 1
ATOM 746 N N . ASP A 1 95 ? 25.718 18.068 41.993 1.00 11.48 95 ASP A N 1
ATOM 747 C CA . ASP A 1 95 ? 25.423 18.849 43.193 1.00 12.72 95 ASP A CA 1
ATOM 748 C C . ASP A 1 95 ? 26.115 18.111 44.348 1.00 10.00 95 ASP A C 1
ATOM 749 O O . ASP A 1 95 ? 25.960 16.902 44.470 1.00 7.73 95 ASP A O 1
ATOM 754 N N . LEU A 1 96 ? 26.917 18.839 45.124 1.00 9.25 96 LEU A N 1
ATOM 755 C CA . LEU A 1 96 ? 27.618 18.314 46.303 1.00 11.47 96 LEU A CA 1
ATOM 756 C C . LEU A 1 96 ? 27.026 19.110 47.459 1.00 11.34 96 LEU A C 1
ATOM 757 O O . LEU A 1 96 ? 27.016 20.333 47.405 1.00 13.71 96 LEU A O 1
ATOM 762 N N . ASP A 1 97 ? 26.513 18.435 48.484 1.00 11.41 97 ASP A N 1
ATOM 763 C CA . ASP A 1 97 ? 25.897 19.132 49.623 1.00 11.10 97 ASP A CA 1
ATOM 764 C C . ASP A 1 97 ? 26.398 18.590 50.979 1.00 10.59 97 ASP A C 1
ATOM 765 O O . ASP A 1 97 ? 26.440 17.384 51.176 1.00 9.00 97 ASP A O 1
ATOM 770 N N . ILE A 1 98 ? 26.787 19.476 51.889 1.00 9.98 98 ILE A N 1
ATOM 771 C CA . ILE A 1 98 ? 27.231 19.035 53.212 1.00 10.28 98 ILE A CA 1
ATOM 772 C C . ILE A 1 98 ? 25.963 18.731 54.029 1.00 9.39 98 ILE A C 1
ATOM 773 O O . ILE A 1 98 ? 25.162 19.617 54.304 1.00 10.02 98 ILE A O 1
ATOM 778 N N . LEU A 1 99 ? 25.742 17.460 54.333 1.00 8.53 99 LEU A N 1
ATOM 779 C CA . LEU A 1 99 ? 24.570 17.052 55.099 1.00 9.34 99 LEU A CA 1
ATOM 780 C C . LEU A 1 99 ? 24.821 17.242 56.585 1.00 9.99 99 LEU A C 1
ATOM 781 O O . LEU A 1 99 ? 23.983 17.782 57.302 1.00 10.87 99 LEU A O 1
ATOM 786 N N . LEU A 1 100 ? 25.990 16.794 57.028 1.00 9.93 100 LEU A N 1
ATOM 787 C CA . LEU A 1 100 ? 26.367 16.831 58.444 1.00 9.39 100 LEU A CA 1
ATOM 788 C C . LEU A 1 100 ? 27.840 17.153 58.593 1.00 9.74 100 LEU A C 1
ATOM 789 O O . LEU A 1 100 ? 28.664 16.725 57.779 1.00 5.60 100 LEU A O 1
ATOM 794 N N . TYR A 1 101 ? 28.155 17.906 59.641 1.00 8.16 101 TYR A N 1
ATOM 795 C CA . TYR A 1 101 ? 29.520 18.302 59.951 1.00 8.16 101 TYR A CA 1
ATOM 796 C C . TYR A 1 101 ? 29.645 18.011 61.437 1.00 10.58 101 TYR A C 1
ATOM 797 O O . TYR A 1 101 ? 29.332 18.859 62.283 1.00 11.08 101 TYR A O 1
ATOM 806 N N . GLY A 1 102 ? 30.081 16.793 61.742 1.00 12.35 102 GLY A N 1
ATOM 807 C CA . GLY A 1 102 ? 30.196 16.359 63.121 1.00 14.85 102 GLY A CA 1
ATOM 808 C C . GLY A 1 102 ? 28.772 16.402 63.643 1.00 15.48 102 GLY A C 1
ATOM 809 O O . GLY A 1 102 ? 27.815 16.053 62.944 1.00 15.56 102 GLY A O 1
ATOM 810 N N . ASN A 1 103 ? 28.633 16.938 64.838 1.00 16.53 103 ASN A N 1
ATOM 811 C CA . ASN A 1 103 ? 27.347 17.077 65.476 1.00 17.20 103 ASN A CA 1
ATOM 812 C C . ASN A 1 103 ? 27.010 18.532 65.523 1.00 16.42 103 ASN A C 1
ATOM 813 O O . ASN A 1 103 ? 26.157 18.942 66.297 1.00 17.73 103 ASN A O 1
ATOM 818 N N . GLU A 1 104 ? 27.690 19.331 64.713 1.00 13.80 104 GLU A N 1
ATOM 819 C CA . GLU A 1 104 ? 27.447 20.756 64.732 1.00 12.22 104 GLU A CA 1
ATOM 820 C C . GLU A 1 104 ? 26.217 21.212 63.996 1.00 13.89 104 GLU A C 1
ATOM 821 O O . GLU A 1 104 ? 25.749 20.575 63.051 1.00 14.47 104 GLU A O 1
ATOM 827 N N . ILE A 1 105 ? 25.689 22.329 64.469 1.00 13.82 105 ILE A N 1
ATOM 828 C CA . ILE A 1 105 ? 24.530 22.963 63.884 1.00 14.81 105 ILE A CA 1
ATOM 829 C C . ILE A 1 105 ? 25.058 24.310 63.419 1.00 14.42 105 ILE A C 1
ATOM 830 O O . ILE A 1 105 ? 25.471 25.126 64.231 1.00 15.07 105 ILE A O 1
ATOM 835 N N . ILE A 1 106 ? 25.089 24.508 62.100 1.00 15.01 106 ILE A N 1
ATOM 836 C CA . ILE A 1 106 ? 25.598 25.730 61.502 1.00 14.99 106 ILE A CA 1
ATOM 837 C C . ILE A 1 106 ? 24.528 26.277 60.588 1.00 16.59 106 ILE A C 1
ATOM 838 O O . ILE A 1 106 ? 24.126 25.644 59.629 1.00 16.35 106 ILE A O 1
ATOM 843 N N . GLN A 1 107 ? 24.029 27.450 60.916 1.00 20.16 107 GLN A N 1
ATOM 844 C CA . GLN A 1 107 ? 22.987 28.053 60.108 1.00 24.02 107 GLN A CA 1
ATOM 845 C C . GLN A 1 107 ? 23.407 29.516 59.975 1.00 25.83 107 GLN A C 1
ATOM 846 O O . GLN A 1 107 ? 23.236 30.297 60.912 1.00 27.54 107 GLN A O 1
ATOM 852 N N . ASN A 1 108 ? 24.065 29.838 58.857 1.00 26.30 108 ASN A N 1
ATOM 853 C CA . ASN A 1 108 ? 24.557 31.194 58.573 1.00 25.17 108 ASN A CA 1
ATOM 854 C C . ASN A 1 108 ? 24.302 31.611 57.128 1.00 24.36 108 ASN A C 1
ATOM 855 O O . ASN A 1 108 ? 23.527 30.966 56.435 1.00 23.41 108 ASN A O 1
ATOM 860 N N . GLU A 1 109 ? 24.984 32.653 56.661 1.00 25.40 109 GLU A N 1
ATOM 861 C CA . GLU A 1 109 ? 24.798 33.163 55.293 1.00 27.27 109 GLU A CA 1
ATOM 862 C C . GLU A 1 109 ? 25.080 32.184 54.161 1.00 25.51 109 GLU A C 1
ATOM 863 O O . GLU A 1 109 ? 24.417 32.232 53.125 1.00 25.47 109 GLU A O 1
ATOM 869 N N . ARG A 1 110 ? 26.084 31.327 54.363 1.00 22.48 110 ARG A N 1
ATOM 870 C CA . ARG A 1 110 ? 26.495 30.343 53.367 1.00 20.20 110 ARG A CA 1
ATOM 871 C C . ARG A 1 110 ? 26.154 28.889 53.691 1.00 19.09 110 ARG A C 1
ATOM 872 O O . ARG A 1 110 ? 26.108 28.054 52.786 1.00 17.21 110 ARG A O 1
ATOM 880 N N . LEU A 1 111 ? 25.906 28.574 54.962 1.00 17.43 111 LEU A N 1
ATOM 881 C CA . LEU A 1 111 ? 25.610 27.190 55.347 1.00 16.54 111 LEU A CA 1
ATOM 882 C C . LEU A 1 111 ? 24.298 26.968 56.085 1.00 15.32 111 LEU A C 1
ATOM 883 O O . LEU A 1 111 ? 23.877 27.798 56.865 1.00 15.24 111 LEU A O 1
ATOM 888 N N . THR A 1 112 ? 23.733 25.782 55.882 1.00 16.31 112 THR A N 1
ATOM 889 C CA . THR A 1 112 ? 22.488 25.338 56.499 1.00 17.51 112 THR A CA 1
ATOM 890 C C . THR A 1 112 ? 22.786 23.879 56.840 1.00 16.07 112 THR A C 1
ATOM 891 O O . THR A 1 112 ? 22.537 22.982 56.029 1.00 17.44 112 THR A O 1
ATOM 895 N N . ILE A 1 113 ? 23.363 23.653 58.017 1.00 14.58 113 ILE A N 1
ATOM 896 C CA . ILE A 1 113 ? 23.722 22.314 58.477 1.00 11.72 113 ILE A CA 1
ATOM 897 C C . ILE A 1 113 ? 23.139 22.061 59.874 1.00 12.73 113 ILE A C 1
ATOM 898 O O . ILE A 1 113 ? 23.409 22.803 60.811 1.00 12.94 113 ILE A O 1
ATOM 903 N N . PRO A 1 114 ? 22.203 21.114 59.996 1.00 12.86 114 PRO A N 1
ATOM 904 C CA . PRO A 1 114 ? 21.599 20.251 58.968 1.00 12.50 114 PRO A CA 1
ATOM 905 C C . PRO A 1 114 ? 20.613 21.035 58.077 1.00 11.11 114 PRO A C 1
ATOM 906 O O . PRO A 1 114 ? 20.246 22.166 58.385 1.00 9.64 114 PRO A O 1
ATOM 910 N N . HIS A 1 115 ? 20.250 20.456 56.937 1.00 11.21 115 HIS A N 1
ATOM 911 C CA . HIS A 1 115 ? 19.230 21.061 56.072 1.00 12.47 115 HIS A CA 1
ATOM 912 C C . HIS A 1 115 ? 18.151 19.980 56.161 1.00 11.97 115 HIS A C 1
ATOM 913 O O . HIS A 1 115 ? 18.255 18.907 55.545 1.00 11.74 115 HIS A O 1
ATOM 920 N N . TYR A 1 116 ? 17.160 20.244 57.007 1.00 11.54 116 TYR A N 1
ATOM 921 C CA . TYR A 1 116 ? 16.118 19.275 57.297 1.00 10.52 116 TYR A CA 1
ATOM 922 C C . TYR A 1 116 ? 15.259 18.764 56.195 1.00 9.67 116 TYR A C 1
ATOM 923 O O . TYR A 1 116 ? 14.790 17.645 56.286 1.00 11.70 116 TYR A O 1
ATOM 932 N N . ASP A 1 117 ? 15.094 19.534 55.126 1.00 11.57 117 ASP A N 1
ATOM 933 C CA . ASP A 1 117 ? 14.290 19.053 53.992 1.00 14.46 117 ASP A CA 1
ATOM 934 C C . ASP A 1 117 ? 14.945 17.834 53.359 1.00 14.58 117 ASP A C 1
ATOM 935 O O . ASP A 1 117 ? 14.257 16.975 52.797 1.00 15.57 117 ASP A O 1
ATOM 940 N N . MET A 1 118 ? 16.264 17.730 53.514 1.00 14.39 118 MET A N 1
ATOM 941 C CA . MET A 1 118 ? 17.010 16.624 52.949 1.00 15.48 118 MET A CA 1
ATOM 942 C C . MET A 1 118 ? 16.789 15.320 53.696 1.00 15.71 118 MET A C 1
ATOM 943 O O . MET A 1 118 ? 16.885 14.242 53.112 1.00 16.31 118 MET A O 1
ATOM 948 N N . HIS A 1 119 ? 16.292 15.429 54.924 1.00 13.62 119 HIS A N 1
ATOM 949 C CA . HIS A 1 119 ? 15.986 14.233 55.703 1.00 12.21 119 HIS A CA 1
ATOM 950 C C . HIS A 1 119 ? 14.653 13.634 55.257 1.00 12.10 119 HIS A C 1
ATOM 951 O O . HIS A 1 119 ? 14.310 12.517 55.654 1.00 11.15 119 HIS A O 1
ATOM 958 N N . ASN A 1 120 ? 13.911 14.372 54.419 1.00 11.99 120 ASN A N 1
ATOM 959 C CA . ASN A 1 120 ? 12.637 13.898 53.858 1.00 10.67 120 ASN A CA 1
ATOM 960 C C . ASN A 1 120 ? 12.855 13.368 52.449 1.00 10.39 120 ASN A C 1
ATOM 961 O O . ASN A 1 120 ? 11.900 13.027 51.754 1.00 10.40 120 ASN A O 1
ATOM 966 N N . ARG A 1 121 ? 14.119 13.287 52.033 1.00 8.47 121 ARG A N 1
ATOM 967 C CA . ARG A 1 121 ? 14.457 12.806 50.698 1.00 7.51 121 ARG A CA 1
ATOM 968 C C . ARG A 1 121 ? 14.952 11.376 50.741 1.00 6.92 121 ARG A C 1
ATOM 969 O O . ARG A 1 121 ? 15.973 11.087 51.360 1.00 7.32 121 ARG A O 1
ATOM 977 N N . GLU A 1 122 ? 14.270 10.494 50.021 1.00 6.29 122 GLU A N 1
ATOM 978 C CA . GLU A 1 122 ? 14.647 9.094 49.978 1.00 6.08 122 GLU A CA 1
ATOM 979 C C . GLU A 1 122 ? 16.070 8.855 49.465 1.00 6.59 122 GLU A C 1
ATOM 980 O O . GLU A 1 122 ? 16.743 7.918 49.909 1.00 5.22 122 GLU A O 1
ATOM 986 N N . PHE A 1 123 ? 16.489 9.667 48.498 1.00 6.00 123 PHE A N 1
ATOM 987 C CA . PHE A 1 123 ? 17.804 9.522 47.882 1.00 5.46 123 PHE A CA 1
ATOM 988 C C . PHE A 1 123 ? 18.945 10.090 48.712 1.00 5.87 123 PHE A C 1
ATOM 989 O O . PHE A 1 123 ? 20.088 10.150 48.253 1.00 5.62 123 PHE A O 1
ATOM 997 N N . VAL A 1 124 ? 18.606 10.585 49.897 1.00 5.10 124 VAL A N 1
ATOM 998 C CA . VAL A 1 124 ? 19.567 11.113 50.829 1.00 4.41 124 VAL A CA 1
ATOM 999 C C . VAL A 1 124 ? 19.610 10.154 52.031 1.00 8.43 124 VAL A C 1
ATOM 1000 O O . VAL A 1 124 ? 20.681 9.648 52.407 1.00 8.31 124 VAL A O 1
ATOM 1004 N N . ILE A 1 125 ? 18.437 9.865 52.606 1.00 9.84 125 ILE A N 1
ATOM 1005 C CA . ILE A 1 125 ? 18.365 9.024 53.806 1.00 8.59 125 ILE A CA 1
ATOM 1006 C C . ILE A 1 125 ? 18.669 7.552 53.627 1.00 8.16 125 ILE A C 1
ATOM 1007 O O . ILE A 1 125 ? 19.301 6.946 54.505 1.00 11.15 125 ILE A O 1
ATOM 1012 N N . VAL A 1 126 ? 18.243 6.963 52.513 1.00 7.18 126 VAL A N 1
ATOM 1013 C CA . VAL A 1 126 ? 18.514 5.545 52.289 1.00 7.70 126 VAL A CA 1
ATOM 1014 C C . VAL A 1 126 ? 20.030 5.283 52.175 1.00 9.64 126 VAL A C 1
ATOM 1015 O O . VAL A 1 126 ? 20.543 4.327 52.794 1.00 10.03 126 VAL A O 1
ATOM 1019 N N . PRO A 1 127 ? 20.755 6.080 51.345 1.00 8.16 127 PRO A N 1
ATOM 1020 C CA . PRO A 1 127 ? 22.215 5.910 51.191 1.00 8.31 127 PRO A CA 1
ATOM 1021 C C . PRO A 1 127 ? 22.945 6.211 52.536 1.00 7.16 127 PRO A C 1
ATOM 1022 O O . PRO A 1 127 ? 23.913 5.539 52.876 1.00 8.53 127 PRO A O 1
ATOM 1026 N N . LEU A 1 128 ? 22.529 7.251 53.251 1.00 6.40 128 LEU A N 1
ATOM 1027 C CA . LEU A 1 128 ? 23.147 7.585 54.552 1.00 6.37 128 LEU A CA 1
ATOM 1028 C C . LEU A 1 128 ? 23.009 6.408 55.537 1.00 5.66 128 LEU A C 1
ATOM 1029 O O . LEU A 1 128 ? 23.969 6.034 56.205 1.00 5.87 128 LEU A O 1
ATOM 1034 N N . PHE A 1 129 ? 21.815 5.816 55.591 1.00 5.47 129 PHE A N 1
ATOM 1035 C CA . PHE A 1 129 ? 21.538 4.685 56.478 1.00 7.63 129 PHE A CA 1
ATOM 1036 C C . PHE A 1 129 ? 22.418 3.494 56.134 1.00 9.34 129 PHE A C 1
ATOM 1037 O O . PHE A 1 129 ? 22.843 2.734 57.014 1.00 8.48 129 PHE A O 1
ATOM 1045 N N . GLU A 1 130 ? 22.720 3.340 54.845 1.00 10.49 130 GLU A N 1
ATOM 1046 C CA . GLU A 1 130 ? 23.563 2.228 54.406 1.00 8.76 130 GLU A CA 1
ATOM 1047 C C . GLU A 1 130 ? 24.990 2.330 54.984 1.00 8.00 130 GLU A C 1
ATOM 1048 O O . GLU A 1 130 ? 25.604 1.323 55.311 1.00 9.52 130 GLU A O 1
ATOM 1054 N N . ILE A 1 131 ? 25.515 3.538 55.140 1.00 8.37 131 ILE A N 1
ATOM 1055 C CA . ILE A 1 131 ? 26.880 3.702 55.653 1.00 9.32 131 ILE A CA 1
ATOM 1056 C C . ILE A 1 131 ? 26.976 4.216 57.086 1.00 9.82 131 ILE A C 1
ATOM 1057 O O . ILE A 1 131 ? 28.077 4.444 57.575 1.00 10.74 131 ILE A O 1
ATOM 1062 N N . ALA A 1 132 ? 25.844 4.423 57.747 1.00 8.44 132 ALA A N 1
ATOM 1063 C CA . ALA A 1 132 ? 25.842 4.939 59.121 1.00 8.46 132 ALA A CA 1
ATOM 1064 C C . ALA A 1 132 ? 24.540 4.423 59.731 1.00 9.65 132 ALA A C 1
ATOM 1065 O O . ALA A 1 132 ? 23.614 5.178 60.028 1.00 9.70 132 ALA A O 1
ATOM 1067 N N . SER A 1 133 ? 24.515 3.108 59.926 1.00 11.33 133 SER A N 1
ATOM 1068 C CA . SER A 1 133 ? 23.351 2.387 60.439 1.00 13.83 133 SER A CA 1
ATOM 1069 C C . SER A 1 133 ? 22.763 2.769 61.788 1.00 13.12 133 SER A C 1
ATOM 1070 O O . SER A 1 133 ? 21.586 2.537 62.005 1.00 14.03 133 SER A O 1
ATOM 1073 N N . ASP A 1 134 ? 23.547 3.348 62.690 1.00 12.16 134 ASP A N 1
ATOM 1074 C CA . ASP A 1 134 ? 23.021 3.704 64.011 1.00 12.21 134 ASP A CA 1
ATOM 1075 C C . ASP A 1 134 ? 23.267 5.164 64.313 1.00 11.84 134 ASP A C 1
ATOM 1076 O O . ASP A 1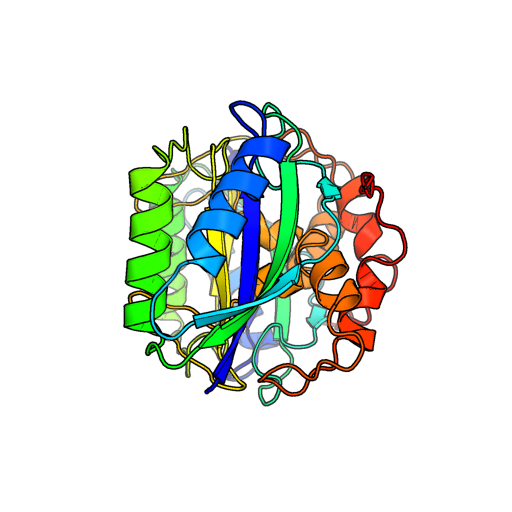 134 ? 23.379 5.558 65.470 1.00 12.53 134 ASP A O 1
ATOM 1081 N N . LEU A 1 135 ? 23.356 5.956 63.256 1.00 11.51 135 LEU A N 1
ATOM 1082 C CA . LEU A 1 135 ? 23.610 7.375 63.380 1.00 8.63 135 LEU A CA 1
ATOM 1083 C C . LEU A 1 135 ? 22.510 8.112 64.128 1.00 9.28 135 LEU A C 1
ATOM 1084 O O . LEU A 1 135 ? 21.331 7.832 63.937 1.00 8.80 135 LEU A O 1
ATOM 1089 N N . VAL A 1 136 ? 22.909 9.051 64.982 1.00 8.13 136 VAL A N 1
ATOM 1090 C CA . VAL A 1 136 ? 21.973 9.908 65.690 1.00 7.97 136 VAL A CA 1
ATOM 1091 C C . VAL A 1 136 ? 22.312 11.313 65.176 1.00 8.74 136 VAL A C 1
ATOM 1092 O O . VAL A 1 136 ? 23.487 11.721 65.207 1.00 6.66 136 VAL A O 1
ATOM 1096 N N . LEU A 1 137 ? 21.311 12.003 64.625 1.00 7.59 137 LEU A N 1
ATOM 1097 C CA . LEU A 1 137 ? 21.466 13.353 64.062 1.00 9.35 137 LEU A CA 1
ATOM 1098 C C . LEU A 1 137 ? 21.592 14.443 65.134 1.00 12.20 137 LEU A C 1
ATOM 1099 O O . LEU A 1 137 ? 21.280 14.192 66.310 1.00 12.00 137 LEU A O 1
ATOM 1104 N N . PRO A 1 138 ? 22.052 15.671 64.748 1.00 13.54 138 PRO A N 1
ATOM 1105 C CA . PRO A 1 138 ? 22.208 16.790 65.696 1.00 13.06 138 PRO A CA 1
ATOM 1106 C C . PRO A 1 138 ? 20.916 17.204 66.421 1.00 15.47 138 PRO A C 1
ATOM 1107 O O . PRO A 1 138 ? 20.968 17.722 67.537 1.00 15.78 138 PRO A O 1
ATOM 1111 N N . ASN A 1 139 ? 19.757 16.974 65.801 1.00 14.98 139 ASN A N 1
ATOM 1112 C CA . ASN A 1 139 ? 18.490 17.330 66.430 1.00 14.18 139 ASN A CA 1
ATOM 1113 C C . ASN A 1 139 ? 17.956 16.175 67.298 1.00 15.24 139 ASN A C 1
ATOM 1114 O O . ASN A 1 139 ? 16.777 16.166 67.642 1.00 15.87 139 ASN A O 1
ATOM 1119 N N . SER A 1 140 ? 18.822 15.197 67.577 1.00 13.83 140 SER A N 1
ATOM 1120 C CA . SER A 1 140 ? 18.521 14.011 68.383 1.00 13.72 140 SER A CA 1
ATOM 1121 C C . SER A 1 140 ? 17.711 12.880 67.692 1.00 13.82 140 SER A C 1
ATOM 1122 O O . SER A 1 140 ? 17.465 11.833 68.304 1.00 14.04 140 SER A O 1
ATOM 1125 N N . GLN A 1 141 ? 17.267 13.076 66.449 1.00 12.85 141 GLN A N 1
ATOM 1126 C CA . GLN A 1 141 ? 16.549 11.998 65.745 1.00 10.96 141 GLN A CA 1
ATOM 1127 C C . GLN A 1 141 ? 17.536 10.875 65.355 1.00 12.82 141 GLN A C 1
ATOM 1128 O O . GLN A 1 141 ? 18.738 11.113 65.150 1.00 12.74 141 GLN A O 1
ATOM 1134 N N . ILE A 1 142 ? 17.028 9.653 65.284 1.00 10.52 142 ILE A N 1
ATOM 1135 C CA . ILE A 1 142 ? 17.831 8.495 64.970 1.00 12.11 142 ILE A CA 1
ATOM 1136 C C . ILE A 1 142 ? 17.585 8.068 63.530 1.00 12.74 142 ILE A C 1
ATOM 1137 O O . ILE A 1 142 ? 16.432 8.036 63.080 1.00 12.82 142 ILE A O 1
ATOM 1142 N N . ILE A 1 143 ? 18.651 7.683 62.836 1.00 10.53 143 ILE A N 1
ATOM 1143 C CA . ILE A 1 143 ? 18.547 7.270 61.435 1.00 11.19 143 ILE A CA 1
ATOM 1144 C C . ILE A 1 143 ? 17.563 6.111 61.203 1.00 12.98 143 ILE A C 1
ATOM 1145 O O . ILE A 1 143 ? 16.842 6.100 60.195 1.00 14.10 143 ILE A O 1
ATOM 1150 N N . THR A 1 144 ? 17.501 5.159 62.136 1.00 12.63 144 THR A N 1
ATOM 1151 C CA . THR A 1 144 ? 16.610 4.005 62.002 1.00 15.78 144 THR A CA 1
ATOM 1152 C C . THR A 1 144 ? 15.131 4.405 61.947 1.00 17.25 144 THR A C 1
ATOM 1153 O O . THR A 1 144 ? 14.305 3.685 61.371 1.00 18.93 144 THR A O 1
ATOM 1157 N N . GLU A 1 145 ? 14.805 5.546 62.549 1.00 17.56 145 GLU A N 1
ATOM 1158 C CA . GLU A 1 145 ? 13.434 6.043 62.555 1.00 19.37 145 GLU A CA 1
ATOM 1159 C C . GLU A 1 145 ? 13.158 6.757 61.253 1.00 19.45 145 GLU A C 1
ATOM 1160 O O . GLU A 1 145 ? 12.156 6.472 60.580 1.00 19.31 145 GLU A O 1
ATOM 1166 N N . LEU A 1 146 ? 14.074 7.652 60.888 1.00 18.37 146 LEU A N 1
ATOM 1167 C CA . LEU A 1 146 ? 13.985 8.417 59.650 1.00 16.93 146 LEU A CA 1
ATOM 1168 C C . LEU A 1 146 ? 13.867 7.530 58.398 1.00 15.19 146 LEU A C 1
ATOM 1169 O O . LEU A 1 146 ? 13.137 7.865 57.470 1.00 17.46 146 LEU A O 1
ATOM 1174 N N . VAL A 1 147 ? 14.557 6.397 58.362 1.00 14.69 147 VAL A N 1
ATOM 1175 C CA . VAL A 1 147 ? 14.508 5.543 57.173 1.00 13.85 147 VAL A CA 1
ATOM 1176 C C . VAL A 1 147 ? 13.197 4.762 56.986 1.00 15.66 147 VAL A C 1
ATOM 1177 O O . VAL A 1 147 ? 12.907 4.296 55.885 1.00 14.60 147 VAL A O 1
ATOM 1181 N N . LYS A 1 148 ? 12.399 4.652 58.051 1.00 16.67 148 LYS A N 1
ATOM 1182 C CA . LYS A 1 148 ? 11.107 3.945 58.050 1.00 17.86 148 LYS A CA 1
ATOM 1183 C C . LYS A 1 148 ? 10.213 4.409 56.915 1.00 16.14 148 LYS A C 1
ATOM 1184 O O . LYS A 1 148 ? 9.596 3.607 56.239 1.00 17.36 148 LYS A O 1
ATOM 1190 N N . GLN A 1 149 ? 10.141 5.717 56.742 1.00 15.18 149 GLN A N 1
ATOM 1191 C CA . GLN A 1 149 ? 9.336 6.355 55.711 1.00 16.68 149 GLN A CA 1
ATOM 1192 C C . GLN A 1 149 ? 9.693 5.899 54.280 1.00 17.76 149 GLN A C 1
ATOM 1193 O O . GLN A 1 149 ? 8.857 5.968 53.369 1.00 15.89 149 GLN A O 1
ATOM 1199 N N . PHE A 1 150 ? 10.920 5.418 54.091 1.00 14.95 150 PHE A N 1
ATOM 1200 C CA . PHE A 1 150 ? 11.395 5.013 52.777 1.00 16.23 150 PHE A CA 1
ATOM 1201 C C . PHE A 1 150 ? 11.577 3.513 52.608 1.00 18.04 150 PHE A C 1
ATOM 1202 O O . PHE A 1 150 ? 12.278 3.065 51.694 1.00 17.10 150 PHE A O 1
ATOM 1210 N N . ALA A 1 151 ? 10.924 2.733 53.472 1.00 20.15 151 ALA A N 1
ATOM 1211 C CA . ALA A 1 151 ? 11.044 1.272 53.422 1.00 22.90 151 ALA A CA 1
ATOM 1212 C C . ALA A 1 151 ? 10.545 0.672 52.115 1.00 23.03 151 ALA A C 1
ATOM 1213 O O . ALA A 1 151 ? 11.020 -0.383 51.707 1.00 24.34 151 ALA A O 1
ATOM 1215 N N . ASP A 1 152 ? 9.605 1.342 51.459 1.00 22.45 152 ASP A N 1
ATOM 1216 C CA . ASP A 1 152 ? 9.076 0.838 50.201 1.00 24.99 152 ASP A CA 1
ATOM 1217 C C . ASP A 1 152 ? 9.522 1.646 48.983 1.00 22.91 152 ASP A C 1
ATOM 1218 O O . ASP A 1 152 ? 8.826 1.671 47.959 1.00 23.57 152 ASP A O 1
ATOM 1223 N N . HIS A 1 153 ? 10.696 2.273 49.085 1.00 19.84 153 HIS A N 1
ATOM 1224 C CA . HIS A 1 153 ? 11.245 3.083 47.990 1.00 16.15 153 HIS A CA 1
ATOM 1225 C C . HIS A 1 153 ? 11.481 2.227 46.739 1.00 15.63 153 HIS A C 1
ATOM 1226 O O . HIS A 1 153 ? 11.756 1.014 46.827 1.00 14.02 153 HIS A O 1
ATOM 1233 N N . LYS A 1 154 ? 11.354 2.843 45.573 1.00 15.94 154 LYS A N 1
ATOM 1234 C CA . LYS A 1 154 ? 11.561 2.110 44.342 1.00 16.68 154 LYS A CA 1
ATOM 1235 C C . LYS A 1 154 ? 12.890 2.456 43.630 1.00 17.01 154 LYS A C 1
ATOM 1236 O O . LYS A 1 154 ? 13.018 2.253 42.419 1.00 14.95 154 LYS A O 1
ATOM 1242 N N . MET A 1 155 ? 13.863 2.976 44.385 1.00 14.63 155 MET A N 1
ATOM 1243 C CA . MET A 1 155 ? 15.156 3.337 43.797 1.00 13.18 155 MET A CA 1
ATOM 1244 C C . MET A 1 155 ? 15.896 2.084 43.368 1.00 13.97 155 MET A C 1
ATOM 1245 O O . MET A 1 155 ? 15.706 1.008 43.963 1.00 14.60 155 MET A O 1
ATOM 1250 N N . ILE A 1 156 ? 16.705 2.206 42.317 1.00 12.35 156 ILE A N 1
ATOM 1251 C CA . ILE A 1 156 ? 17.471 1.068 41.819 1.00 12.36 156 ILE A CA 1
ATOM 1252 C C . ILE A 1 156 ? 18.897 1.176 42.329 1.00 12.84 156 ILE A C 1
ATOM 1253 O O . ILE A 1 156 ? 19.549 2.193 42.108 1.00 14.04 156 ILE A O 1
ATOM 1258 N N . LYS A 1 157 ? 19.374 0.154 43.029 1.00 12.60 157 LYS A N 1
ATOM 1259 C CA . LYS A 1 157 ? 20.752 0.166 43.508 1.00 15.25 157 LYS A CA 1
ATOM 1260 C C . LYS A 1 157 ? 21.635 -0.310 42.346 1.00 15.45 157 LYS A C 1
ATOM 1261 O O . LYS A 1 157 ? 21.627 -1.487 41.991 1.00 16.01 157 LYS A O 1
ATOM 1267 N N . LEU A 1 158 ? 22.396 0.613 41.764 1.00 16.35 158 LEU A N 1
ATOM 1268 C CA . LEU A 1 158 ? 23.246 0.315 40.611 1.00 18.08 158 LEU A CA 1
ATOM 1269 C C . LEU A 1 158 ? 24.471 -0.527 40.922 1.00 21.89 158 LEU A C 1
ATOM 1270 O O . LEU A 1 158 ? 24.767 -0.823 42.080 1.00 21.19 158 LEU A O 1
ATOM 1275 N N . ASN A 1 159 ? 25.210 -0.881 39.880 1.00 29.33 159 ASN A N 1
ATOM 1276 C CA . ASN A 1 159 ? 26.440 -1.662 40.051 1.00 39.12 159 ASN A CA 1
ATOM 1277 C C . ASN A 1 159 ? 27.375 -1.621 38.838 1.00 43.42 159 ASN A C 1
ATOM 1278 O O . ASN A 1 159 ? 27.139 -2.364 37.897 1.00 47.26 159 ASN A O 1
ATOM 1283 N N . PRO A 1 160 ? 28.424 -0.766 38.825 1.00 47.32 160 PRO A N 1
ATOM 1284 C CA . PRO A 1 160 ? 28.950 0.203 39.795 1.00 49.66 160 PRO A CA 1
ATOM 1285 C C . PRO A 1 160 ? 28.568 1.648 39.440 1.00 48.52 160 PRO A C 1
ATOM 1286 O O . PRO A 1 160 ? 27.377 1.974 39.553 1.00 47.65 160 PRO A O 1
ATOM 1291 N N . MET B 1 1 ? -10.695 33.992 38.073 1.00 34.02 1 MET B N 1
ATOM 1292 C CA . MET B 1 1 ? -9.994 33.856 39.377 1.00 33.68 1 MET B CA 1
ATOM 1293 C C . MET B 1 1 ? -9.126 32.626 39.259 1.00 31.81 1 MET B C 1
ATOM 1294 O O . MET B 1 1 ? -9.365 31.765 38.407 1.00 32.26 1 MET B O 1
ATOM 1299 N N . ILE B 1 2 ? -8.158 32.533 40.162 1.00 27.86 2 ILE B N 1
ATOM 1300 C CA . ILE B 1 2 ? -7.226 31.422 40.216 1.00 23.29 2 ILE B CA 1
ATOM 1301 C C . ILE B 1 2 ? -7.449 30.732 41.568 1.00 18.50 2 ILE B C 1
ATOM 1302 O O . ILE B 1 2 ? -7.754 31.392 42.554 1.00 16.92 2 ILE B O 1
ATOM 1307 N N . THR B 1 3 ? -7.394 29.407 41.572 1.00 15.46 3 THR B N 1
ATOM 1308 C CA . THR B 1 3 ? -7.510 28.619 42.795 1.00 15.27 3 THR B CA 1
ATOM 1309 C C . THR B 1 3 ? -6.074 28.440 43.359 1.00 13.97 3 THR B C 1
ATOM 1310 O O . THR B 1 3 ? -5.193 27.923 42.683 1.00 13.65 3 THR B O 1
ATOM 1314 N N . ALA B 1 4 ? -5.835 28.932 44.569 1.00 13.83 4 ALA B N 1
ATOM 1315 C CA . ALA B 1 4 ? -4.530 28.822 45.213 1.00 10.34 4 ALA B CA 1
ATOM 1316 C C . ALA B 1 4 ? -4.690 28.071 46.539 1.00 13.33 4 ALA B C 1
ATOM 1317 O O . ALA B 1 4 ? -5.792 28.031 47.115 1.00 11.95 4 ALA B O 1
ATOM 1319 N N . TYR B 1 5 ? -3.619 27.402 46.964 1.00 11.35 5 TYR B N 1
ATOM 1320 C CA . TYR B 1 5 ? -3.582 26.660 48.221 1.00 11.62 5 TYR B CA 1
ATOM 1321 C C . TYR B 1 5 ? -2.505 27.287 49.072 1.00 10.61 5 TYR B C 1
ATOM 1322 O O . TYR B 1 5 ? -1.415 27.582 48.592 1.00 10.55 5 TYR B O 1
ATOM 1331 N N . ILE B 1 6 ? -2.833 27.500 50.337 1.00 10.93 6 ILE B N 1
ATOM 1332 C CA . ILE B 1 6 ? -1.935 28.141 51.290 1.00 11.01 6 ILE B CA 1
ATOM 1333 C C . ILE B 1 6 ? -1.700 27.209 52.464 1.00 10.42 6 ILE B C 1
ATOM 1334 O O . ILE B 1 6 ? -2.648 26.641 52.994 1.00 9.47 6 ILE B O 1
ATOM 1339 N N . ALA B 1 7 ? -0.431 26.989 52.806 1.00 10.77 7 ALA B N 1
ATOM 1340 C CA . ALA B 1 7 ? -0.049 26.133 53.938 1.00 8.84 7 ALA B CA 1
ATOM 1341 C C . ALA B 1 7 ? 0.051 27.044 55.153 1.00 7.65 7 ALA B C 1
ATOM 1342 O O . ALA B 1 7 ? 0.486 28.192 55.029 1.00 6.46 7 ALA B O 1
ATOM 1344 N N . LEU B 1 8 ? -0.402 26.550 56.306 1.00 8.91 8 LEU B N 1
ATOM 1345 C CA . LEU B 1 8 ? -0.382 27.327 57.558 1.00 10.78 8 LEU B CA 1
ATOM 1346 C C . LEU B 1 8 ? 0.263 26.509 58.648 1.00 7.16 8 LEU B C 1
ATOM 1347 O O . LEU B 1 8 ? -0.035 25.331 58.792 1.00 6.71 8 LEU B O 1
ATOM 1352 N N . GLY B 1 9 ? 1.154 27.133 59.405 1.00 7.36 9 GLY B N 1
ATOM 1353 C CA . GLY B 1 9 ? 1.825 26.420 60.480 1.00 7.53 9 GLY B CA 1
ATOM 1354 C C . GLY B 1 9 ? 2.115 27.360 61.636 1.00 7.73 9 GLY B C 1
ATOM 1355 O O . GLY B 1 9 ? 2.287 28.573 61.434 1.00 6.52 9 GLY B O 1
ATOM 1356 N N . SER B 1 10 ? 2.115 26.807 62.845 1.00 8.86 10 SER B N 1
ATOM 1357 C CA . SER B 1 10 ? 2.395 27.580 64.061 1.00 9.32 10 SER B CA 1
ATOM 1358 C C . SER B 1 10 ? 2.746 26.658 65.234 1.00 8.93 10 SER B C 1
ATOM 1359 O O . SER B 1 10 ? 2.196 25.558 65.334 1.00 8.48 10 SER B O 1
ATOM 1362 N N . ASN B 1 11 ? 3.712 27.054 66.067 1.00 7.76 11 ASN B N 1
ATOM 1363 C CA . ASN B 1 11 ? 4.029 26.260 67.253 1.00 8.41 11 ASN B CA 1
ATOM 1364 C C . ASN B 1 11 ? 4.296 27.118 68.506 1.00 7.79 11 ASN B C 1
ATOM 1365 O O . ASN B 1 11 ? 4.879 26.642 69.472 1.00 7.81 11 ASN B O 1
ATOM 1370 N N . LEU B 1 12 ? 3.834 28.369 68.479 1.00 6.53 12 LEU B N 1
ATOM 1371 C CA . LEU B 1 12 ? 4.007 29.297 69.598 1.00 8.83 12 LEU B CA 1
ATOM 1372 C C . LEU B 1 12 ? 2.784 30.152 69.860 1.00 10.02 12 LEU B C 1
ATOM 1373 O O . LEU B 1 12 ? 1.987 30.424 68.968 1.00 10.79 12 LEU B O 1
ATOM 1378 N N . ASN B 1 13 ? 2.692 30.624 71.094 1.00 10.69 13 ASN B N 1
ATOM 1379 C CA . ASN B 1 13 ? 1.640 31.535 71.525 1.00 10.03 13 ASN B CA 1
ATOM 1380 C C . ASN B 1 13 ? 0.201 31.127 71.157 1.00 10.13 13 ASN B C 1
ATOM 1381 O O . ASN B 1 13 ? -0.576 31.941 70.628 1.00 10.71 13 ASN B O 1
ATOM 1386 N N . THR B 1 14 ? -0.121 29.873 71.459 1.00 8.08 14 THR B N 1
ATOM 1387 C CA . THR B 1 14 ? -1.415 29.243 71.205 1.00 11.11 14 THR B CA 1
ATOM 1388 C C . THR B 1 14 ? -1.613 29.075 69.693 1.00 12.76 14 THR B C 1
ATOM 1389 O O . THR B 1 14 ? -2.350 29.833 69.052 1.00 11.73 14 THR B O 1
ATOM 1393 N N . PRO B 1 15 ? -0.956 28.056 69.114 1.00 13.08 15 PRO B N 1
ATOM 1394 C CA . PRO B 1 15 ? -0.996 27.721 67.683 1.00 11.22 15 PRO B CA 1
ATOM 1395 C C . PRO B 1 15 ? -2.389 27.661 67.055 1.00 10.38 15 PRO B C 1
ATOM 1396 O O . PRO B 1 15 ? -2.609 28.219 65.987 1.00 9.36 15 PRO B O 1
ATOM 1400 N N . VAL B 1 16 ? -3.340 27.025 67.737 1.00 10.46 16 VAL B N 1
ATOM 1401 C CA . VAL B 1 16 ? -4.702 26.910 67.215 1.00 9.57 16 VAL B CA 1
ATOM 1402 C C . VAL B 1 16 ? -5.316 28.298 66.962 1.00 9.51 16 VAL B C 1
ATOM 1403 O O . VAL B 1 16 ? -5.911 28.527 65.912 1.00 11.33 16 VAL B O 1
ATOM 1407 N N . GLU B 1 17 ? -5.124 29.236 67.889 1.00 8.92 17 GLU B N 1
ATOM 1408 C CA . GLU B 1 17 ? -5.652 30.584 67.728 1.00 9.36 17 GLU B CA 1
ATOM 1409 C C . GLU B 1 17 ? -4.877 31.370 66.642 1.00 9.81 17 GLU B C 1
ATOM 1410 O O . GLU B 1 17 ? -5.446 32.234 65.960 1.00 8.86 17 GLU B O 1
ATOM 1416 N N . GLN B 1 18 ? -3.572 31.138 66.537 1.00 9.66 18 GLN B N 1
ATOM 1417 C CA . GLN B 1 18 ? -2.769 31.808 65.500 1.00 9.40 18 GLN B CA 1
ATOM 1418 C C . GLN B 1 18 ? -3.328 31.414 64.115 1.00 6.82 18 GLN B C 1
ATOM 1419 O O . GLN B 1 18 ? -3.486 32.241 63.235 1.00 7.47 18 GLN B O 1
ATOM 1425 N N . LEU B 1 19 ? -3.673 30.150 63.955 1.00 7.43 19 LEU B N 1
ATOM 1426 C CA . LEU B 1 19 ? -4.233 29.660 62.699 1.00 8.40 19 LEU B CA 1
ATOM 1427 C C . LEU B 1 19 ? -5.637 30.241 62.413 1.00 9.85 19 LEU B C 1
ATOM 1428 O O . LEU B 1 19 ? -5.926 30.634 61.288 1.00 10.98 19 LEU B O 1
ATOM 1433 N N . HIS B 1 20 ? -6.494 30.311 63.436 1.00 12.68 20 HIS B N 1
ATOM 1434 C CA . HIS B 1 20 ? -7.849 30.884 63.299 1.00 10.70 20 HIS B CA 1
ATOM 1435 C C . HIS B 1 20 ? -7.773 32.365 62.937 1.00 9.34 20 HIS B C 1
ATOM 1436 O O . HIS B 1 20 ? -8.507 32.832 62.064 1.00 9.93 20 HIS B O 1
ATOM 1443 N N . ALA B 1 21 ? -6.882 33.095 63.598 1.00 6.28 21 ALA B N 1
ATOM 1444 C CA . ALA B 1 21 ? -6.693 34.502 63.304 1.00 6.87 21 ALA B CA 1
ATOM 1445 C C . ALA B 1 21 ? -6.168 34.686 61.868 1.00 7.22 21 ALA B C 1
ATOM 1446 O O . ALA B 1 21 ? -6.583 35.615 61.170 1.00 8.41 21 ALA B O 1
ATOM 1448 N N . ALA B 1 22 ? -5.252 33.821 61.438 1.00 7.45 22 ALA B N 1
ATOM 1449 C CA . ALA B 1 22 ? -4.671 33.900 60.081 1.00 10.10 22 ALA B CA 1
ATOM 1450 C C . ALA B 1 22 ? -5.737 33.631 59.011 1.00 8.78 22 ALA B C 1
ATOM 1451 O O . ALA B 1 22 ? -5.838 34.360 58.028 1.00 10.29 22 ALA B O 1
ATOM 1453 N N . LEU B 1 23 ? -6.506 32.566 59.212 1.00 9.11 23 LEU B N 1
ATOM 1454 C CA . LEU B 1 23 ? -7.583 32.175 58.302 1.00 10.73 23 LEU B CA 1
ATOM 1455 C C . LEU B 1 23 ? -8.615 33.289 58.192 1.00 12.25 23 LEU B C 1
ATOM 1456 O O . LEU B 1 23 ? -9.161 33.557 57.112 1.00 12.32 23 LEU B O 1
ATOM 1461 N N . LYS B 1 24 ? -8.871 33.956 59.307 1.00 9.97 24 LYS B N 1
ATOM 1462 C CA . LYS B 1 24 ? -9.813 35.048 59.284 1.00 9.57 24 LYS B CA 1
ATOM 1463 C C . LYS B 1 24 ? -9.235 36.189 58.446 1.00 10.14 24 LYS B C 1
ATOM 1464 O O . LYS B 1 24 ? -9.929 36.796 57.636 1.00 10.95 24 LYS B O 1
ATOM 1470 N N . ALA B 1 25 ? -7.961 36.487 58.629 1.00 10.52 25 ALA B N 1
ATOM 1471 C CA . ALA B 1 25 ? -7.344 37.572 57.887 1.00 10.55 25 ALA B CA 1
ATOM 1472 C C . ALA B 1 25 ? -7.330 37.279 56.382 1.00 10.20 25 ALA B C 1
ATOM 1473 O O . ALA B 1 25 ? -7.547 38.170 55.576 1.00 10.43 25 ALA B O 1
ATOM 1475 N N . ILE B 1 26 ? -7.068 36.024 56.028 1.00 10.09 26 ILE B N 1
ATOM 1476 C CA . ILE B 1 26 ? -7.029 35.571 54.633 1.00 10.67 26 ILE B CA 1
ATOM 1477 C C . ILE B 1 26 ? -8.406 35.707 53.977 1.00 12.09 26 ILE B C 1
ATOM 1478 O O . ILE B 1 26 ? -8.533 36.200 52.837 1.00 9.39 26 ILE B O 1
ATOM 1483 N N . SER B 1 27 ? -9.440 35.301 54.718 1.00 11.52 27 SER B N 1
ATOM 1484 C CA . SER B 1 27 ? -10.817 35.358 54.217 1.00 10.82 27 SER B CA 1
ATOM 1485 C C . SER B 1 27 ? -11.264 36.794 53.922 1.00 9.15 27 SER B C 1
ATOM 1486 O O . SER B 1 27 ? -12.129 37.013 53.073 1.00 10.60 27 SER B O 1
ATOM 1489 N N . GLN B 1 28 ? -10.640 37.760 54.595 1.00 9.30 28 GLN B N 1
ATOM 1490 C CA . GLN B 1 28 ? -10.965 39.170 54.455 1.00 9.87 28 GLN B CA 1
ATOM 1491 C C . GLN B 1 28 ? -10.170 39.939 53.384 1.00 10.75 28 GLN B C 1
ATOM 1492 O O . GLN B 1 28 ? -10.386 41.133 53.189 1.00 11.37 28 GLN B O 1
ATOM 1498 N N . LEU B 1 29 ? -9.253 39.265 52.699 1.00 10.32 29 LEU B N 1
ATOM 1499 C CA . LEU B 1 29 ? -8.455 39.919 51.662 1.00 11.17 29 LEU B CA 1
ATOM 1500 C C . LEU B 1 29 ? -9.300 40.370 50.463 1.00 12.65 29 LEU B C 1
ATOM 1501 O O . LEU B 1 29 ? -10.280 39.721 50.097 1.00 11.84 29 LEU B O 1
ATOM 1506 N N . SER B 1 30 ? -8.911 41.475 49.837 1.00 13.11 30 SER B N 1
ATOM 1507 C CA . SER B 1 30 ? -9.610 41.965 48.656 1.00 17.18 30 SER B CA 1
ATOM 1508 C C . SER B 1 30 ? -9.401 40.977 47.534 1.00 17.13 30 SER B C 1
ATOM 1509 O O . SER B 1 30 ? -8.350 40.332 47.458 1.00 17.68 30 SER B O 1
ATOM 1512 N N . ASN B 1 31 ? -10.416 40.856 46.678 1.00 15.38 31 ASN B N 1
ATOM 1513 C CA . ASN B 1 31 ? -10.376 39.987 45.500 1.00 15.28 31 ASN B CA 1
ATOM 1514 C C . ASN B 1 31 ? -10.013 38.572 45.798 1.00 13.69 31 ASN B C 1
ATOM 1515 O O . ASN B 1 31 ? -9.535 37.855 44.913 1.00 13.20 31 ASN B O 1
ATOM 1520 N N . THR B 1 32 ? -10.373 38.145 47.004 1.00 10.94 32 THR B N 1
ATOM 1521 C CA . THR B 1 32 ? -10.063 36.799 47.469 1.00 11.52 32 THR B CA 1
ATOM 1522 C C . THR B 1 32 ? -11.248 36.215 48.238 1.00 13.72 32 THR B C 1
ATOM 1523 O O . THR B 1 32 ? -11.964 36.928 48.972 1.00 13.97 32 THR B O 1
ATOM 1527 N N . HIS B 1 33 ? -11.434 34.912 48.068 1.00 13.16 33 HIS B N 1
ATOM 1528 C CA . HIS B 1 33 ? -12.494 34.183 48.731 1.00 13.04 33 HIS B CA 1
ATOM 1529 C C . HIS B 1 33 ? -11.912 32.908 49.346 1.00 12.60 33 HIS B C 1
ATOM 1530 O O . HIS B 1 33 ? -11.232 32.146 48.658 1.00 11.06 33 HIS B O 1
ATOM 1537 N N . LEU B 1 34 ? -12.106 32.717 50.653 1.00 11.71 34 LEU B N 1
ATOM 1538 C CA . LEU B 1 34 ? -11.651 31.487 51.308 1.00 11.52 34 LEU B CA 1
ATOM 1539 C C . LEU B 1 34 ? -12.732 30.421 51.077 1.00 12.20 34 LEU B C 1
ATOM 1540 O O . LEU B 1 34 ? -13.840 30.532 51.619 1.00 11.54 34 LEU B O 1
ATOM 1545 N N . VAL B 1 35 ? -12.411 29.421 50.257 1.00 11.11 35 VAL B N 1
ATOM 1546 C CA . VAL B 1 35 ? -13.318 28.321 49.913 1.00 13.10 35 VAL B CA 1
ATOM 1547 C C . VAL B 1 35 ? -13.511 27.258 51.017 1.00 14.27 35 VAL B C 1
ATOM 1548 O O . VAL B 1 35 ? -14.644 26.927 51.372 1.00 13.83 35 VAL B O 1
ATOM 1552 N N . THR B 1 36 ? -12.410 26.684 51.502 1.00 14.92 36 THR B N 1
ATOM 1553 C CA . THR B 1 36 ? -12.444 25.657 52.555 1.00 16.06 36 THR B CA 1
ATOM 1554 C C . THR B 1 36 ? -11.079 25.637 53.237 1.00 15.67 36 THR B C 1
ATOM 1555 O O . THR B 1 36 ? -10.081 26.119 52.681 1.00 17.25 36 THR B O 1
ATOM 1559 N N . THR B 1 37 ? -11.027 24.959 54.377 1.00 13.26 37 THR B N 1
ATOM 1560 C CA . THR B 1 37 ? -9.793 24.795 55.113 1.00 11.18 37 THR B CA 1
ATOM 1561 C C . THR B 1 37 ? -9.787 23.350 55.538 1.00 10.02 37 THR B C 1
ATOM 1562 O O . THR B 1 37 ? -10.850 22.744 55.674 1.00 8.84 37 THR B O 1
ATOM 1566 N N . SER B 1 38 ? -8.605 22.765 55.639 1.00 7.47 38 SER B N 1
ATOM 1567 C CA . SER B 1 38 ? -8.511 21.377 56.079 1.00 8.62 38 SER B CA 1
ATOM 1568 C C . SER B 1 38 ? -8.686 21.366 57.615 1.00 9.04 38 SER B C 1
ATOM 1569 O O . SER B 1 38 ? -8.854 22.415 58.249 1.00 9.07 38 SER B O 1
ATOM 1572 N N . SER B 1 39 ? -8.637 20.185 58.206 1.00 9.86 39 SER B N 1
ATOM 1573 C CA . SER B 1 39 ? -8.675 20.093 59.666 1.00 11.87 39 SER B CA 1
ATOM 1574 C C . SER B 1 39 ? -7.286 20.606 60.112 1.00 12.61 39 SER B C 1
ATOM 1575 O O . SER B 1 39 ? -6.389 20.844 59.286 1.00 11.75 39 SER B O 1
ATOM 1578 N N . PHE B 1 40 ? -7.107 20.781 61.416 1.00 13.50 40 PHE B N 1
ATOM 1579 C CA . PHE B 1 40 ? -5.831 21.206 61.966 1.00 10.59 40 PHE B CA 1
ATOM 1580 C C . PHE B 1 40 ? -5.168 19.922 62.432 1.00 11.17 40 PHE B C 1
ATOM 1581 O O . PHE B 1 40 ? -5.820 19.038 63.012 1.00 13.92 40 PHE B O 1
ATOM 1589 N N . TYR B 1 41 ? -3.879 19.804 62.155 1.00 13.06 41 TYR B N 1
ATOM 1590 C CA . TYR B 1 41 ? -3.099 18.638 62.526 1.00 11.72 41 TYR B CA 1
ATOM 1591 C C . TYR B 1 41 ? -1.956 19.014 63.447 1.00 11.69 41 TYR B C 1
ATOM 1592 O O . TYR B 1 41 ? -1.250 19.999 63.201 1.00 10.49 41 TYR B O 1
ATOM 1601 N N . LYS B 1 42 ? -1.777 18.224 64.501 1.00 11.47 42 LYS B N 1
ATOM 1602 C CA . LYS B 1 42 ? -0.681 18.448 65.434 1.00 13.90 42 LYS B CA 1
ATOM 1603 C C . LYS B 1 42 ? 0.421 17.491 64.946 1.00 12.45 42 LYS B C 1
ATOM 1604 O O . LYS B 1 42 ? 0.203 16.295 64.815 1.00 12.59 42 LYS B O 1
ATOM 1610 N N . SER B 1 43 ? 1.589 18.042 64.640 1.00 12.62 43 SER B N 1
ATOM 1611 C CA . SER B 1 43 ? 2.695 17.263 64.086 1.00 12.57 43 SER B CA 1
ATOM 1612 C C . SER B 1 43 ? 4.028 17.531 64.790 1.00 10.84 43 SER B C 1
ATOM 1613 O O . SER B 1 43 ? 4.222 18.601 65.366 1.00 11.53 43 SER B O 1
ATOM 1616 N N . LYS B 1 44 ? 4.952 16.570 64.706 1.00 12.34 44 LYS B N 1
ATOM 1617 C CA . LYS B 1 44 ? 6.315 16.703 65.279 1.00 12.97 44 LYS B CA 1
ATOM 1618 C C . LYS B 1 44 ? 7.055 17.749 64.470 1.00 10.51 44 LYS B C 1
ATOM 1619 O O . LYS B 1 44 ? 6.872 17.839 63.249 1.00 11.24 44 LYS B O 1
ATOM 1625 N N . PRO B 1 45 ? 7.910 18.537 65.119 1.00 8.59 45 PRO B N 1
ATOM 1626 C CA . PRO B 1 45 ? 8.663 19.570 64.416 1.00 9.32 45 PRO B CA 1
ATOM 1627 C C . PRO B 1 45 ? 9.628 19.009 63.381 1.00 9.19 45 PRO B C 1
ATOM 1628 O O . PRO B 1 45 ? 10.216 17.956 63.585 1.00 11.10 45 PRO B O 1
ATOM 1632 N N . LEU B 1 46 ? 9.732 19.704 62.252 1.00 11.82 46 LEU B N 1
ATOM 1633 C CA . LEU B 1 46 ? 10.686 19.367 61.209 1.00 9.79 46 LEU B CA 1
ATOM 1634 C C . LEU B 1 46 ? 11.787 20.366 61.540 1.00 8.49 46 LEU B C 1
ATOM 1635 O O . LEU B 1 46 ? 11.620 21.565 61.357 1.00 6.98 46 LEU B O 1
ATOM 1640 N N . GLY B 1 47 ? 12.885 19.869 62.091 1.00 10.95 47 GLY B N 1
ATOM 1641 C CA . GLY B 1 47 ? 13.990 20.721 62.483 1.00 9.22 47 GLY B CA 1
ATOM 1642 C C . GLY B 1 47 ? 14.407 20.349 63.905 1.00 9.50 47 GLY B C 1
ATOM 1643 O O . GLY B 1 47 ? 14.237 19.195 64.332 1.00 7.01 47 GLY B O 1
ATOM 1644 N N . PRO B 1 48 ? 14.953 21.308 64.670 1.00 10.74 48 PRO B N 1
ATOM 1645 C CA . PRO B 1 48 ? 15.379 21.039 66.049 1.00 12.86 48 PRO B CA 1
ATOM 1646 C C . PRO B 1 48 ? 14.193 20.452 66.830 1.00 14.25 48 PRO B C 1
ATOM 1647 O O . PRO B 1 48 ? 13.040 20.863 66.646 1.00 16.43 48 PRO B O 1
ATOM 1651 N N . GLN B 1 49 ? 14.468 19.480 67.690 1.00 13.27 49 GLN B N 1
ATOM 1652 C CA . GLN B 1 49 ? 13.403 18.853 68.448 1.00 11.25 49 GLN B CA 1
ATOM 1653 C C . GLN B 1 49 ? 13.068 19.544 69.778 1.00 12.03 49 GLN B C 1
ATOM 1654 O O . GLN B 1 49 ? 12.076 19.201 70.420 1.00 12.69 49 GLN B O 1
ATOM 1660 N N . ASP B 1 50 ? 13.872 20.529 70.177 1.00 13.49 50 ASP B N 1
ATOM 1661 C CA . ASP B 1 50 ? 13.630 21.293 71.415 1.00 14.50 50 ASP B CA 1
ATOM 1662 C C . ASP B 1 50 ? 12.716 22.523 71.152 1.00 14.11 50 ASP B C 1
ATOM 1663 O O . ASP B 1 50 ? 13.028 23.665 71.513 1.00 14.21 50 AS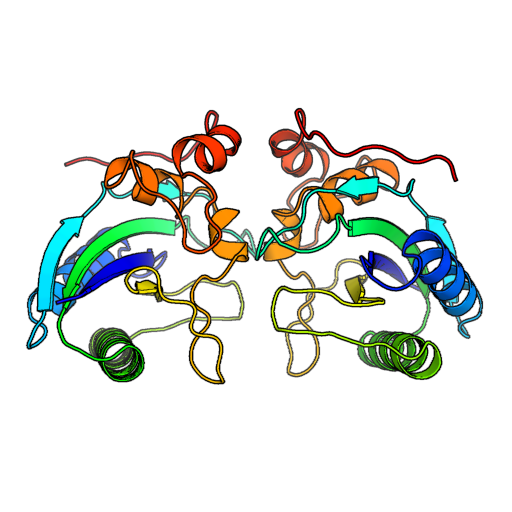P B O 1
ATOM 1668 N N . GLN B 1 51 ? 11.590 22.272 70.483 1.00 14.29 51 GLN B N 1
ATOM 1669 C CA . GLN B 1 51 ? 10.590 23.299 70.181 1.00 10.39 51 GLN B CA 1
ATOM 1670 C C . GLN B 1 51 ? 9.243 22.590 70.253 1.00 9.61 51 GLN B C 1
ATOM 1671 O O . GLN B 1 51 ? 9.177 21.364 70.138 1.00 9.42 51 GLN B O 1
ATOM 1677 N N . PRO B 1 52 ? 8.157 23.333 70.511 1.00 9.49 52 PRO B N 1
ATOM 1678 C CA . PRO B 1 52 ? 6.846 22.682 70.596 1.00 7.82 52 PRO B CA 1
ATOM 1679 C C . PRO B 1 52 ? 6.367 22.042 69.292 1.00 9.10 52 PRO B C 1
ATOM 1680 O O . PRO B 1 52 ? 6.841 22.386 68.212 1.00 9.89 52 PRO B O 1
ATOM 1684 N N . ASP B 1 53 ? 5.437 21.101 69.404 1.00 9.59 53 ASP B N 1
ATOM 1685 C CA . ASP B 1 53 ? 4.829 20.456 68.246 1.00 8.60 53 ASP B CA 1
ATOM 1686 C C . ASP B 1 53 ? 4.055 21.535 67.508 1.00 10.30 53 ASP B C 1
ATOM 1687 O O . ASP B 1 53 ? 3.509 22.459 68.134 1.00 8.68 53 ASP B O 1
ATOM 1692 N N . TYR B 1 54 ? 3.983 21.410 66.184 1.00 11.79 54 TYR B N 1
ATOM 1693 C CA . TYR B 1 54 ? 3.274 22.377 65.345 1.00 11.43 54 TYR B CA 1
ATOM 1694 C C . TYR B 1 54 ? 1.795 22.030 65.101 1.00 11.93 54 TYR B C 1
ATOM 1695 O O . TYR B 1 54 ? 1.388 20.873 65.231 1.00 12.28 54 TYR B O 1
ATOM 1704 N N . VAL B 1 55 ? 0.993 23.044 64.797 1.00 11.46 55 VAL B N 1
ATOM 1705 C CA . VAL B 1 55 ? -0.409 22.831 64.429 1.00 11.74 55 VAL B CA 1
ATOM 1706 C C . VAL B 1 55 ? -0.394 23.312 62.958 1.00 11.24 55 VAL B C 1
ATOM 1707 O O . VAL B 1 55 ? 0.000 24.457 62.674 1.00 9.44 55 VAL B O 1
ATOM 1711 N N . ASN B 1 56 ? -0.789 22.424 62.048 1.00 11.18 56 ASN B N 1
ATOM 1712 C CA . ASN B 1 56 ? -0.782 22.677 60.609 1.00 10.49 56 ASN B CA 1
ATOM 1713 C C . ASN B 1 56 ? -2.123 22.563 59.931 1.00 11.70 56 ASN B C 1
ATOM 1714 O O . ASN B 1 56 ? -2.972 21.782 60.359 1.00 12.03 56 ASN B O 1
ATOM 1719 N N . ALA B 1 57 ? -2.263 23.271 58.808 1.00 9.95 57 ALA B N 1
ATOM 1720 C CA . ALA B 1 57 ? -3.497 23.249 58.018 1.00 10.65 57 ALA B CA 1
ATOM 1721 C C . ALA B 1 57 ? -3.199 23.736 56.598 1.00 11.63 57 ALA B C 1
ATOM 1722 O O . ALA B 1 57 ? -2.115 24.281 56.330 1.00 11.28 57 ALA B O 1
ATOM 1724 N N . VAL B 1 58 ? -4.156 23.550 55.699 1.00 9.89 58 VAL B N 1
ATOM 1725 C CA . VAL B 1 58 ? -4.026 24.027 54.331 1.00 9.30 58 VAL B CA 1
ATOM 1726 C C . VAL B 1 58 ? -5.373 24.641 53.976 1.00 10.26 58 VAL B C 1
ATOM 1727 O O . VAL B 1 58 ? -6.418 24.055 54.254 1.00 9.93 58 VAL B O 1
ATOM 1731 N N . ALA B 1 59 ? -5.335 25.813 53.356 1.00 10.64 59 ALA B N 1
ATOM 1732 C CA . ALA B 1 59 ? -6.535 26.516 52.941 1.00 10.61 59 ALA B CA 1
ATOM 1733 C C . ALA B 1 59 ? -6.609 26.656 51.406 1.00 11.40 59 ALA B C 1
ATOM 1734 O O . ALA B 1 59 ? -5.592 26.840 50.716 1.00 10.08 59 ALA B O 1
ATOM 1736 N N . LYS B 1 60 ? -7.829 26.597 50.889 1.00 10.22 60 LYS B N 1
ATOM 1737 C CA . LYS B 1 60 ? -8.090 26.724 49.469 1.00 8.53 60 LYS B CA 1
ATOM 1738 C C . LYS B 1 60 ? -8.793 28.063 49.295 1.00 9.97 60 LYS B C 1
ATOM 1739 O O . LYS B 1 60 ? -9.819 28.335 49.938 1.00 11.73 60 LYS B O 1
ATOM 1745 N N . ILE B 1 61 ? -8.223 28.913 48.460 1.00 8.70 61 ILE B N 1
ATOM 1746 C CA . ILE B 1 61 ? -8.780 30.226 48.183 1.00 8.27 61 ILE B CA 1
ATOM 1747 C C . ILE B 1 61 ? -8.948 30.383 46.665 1.00 11.11 61 ILE B C 1
ATOM 1748 O O . ILE B 1 61 ? -8.335 29.652 45.877 1.00 11.29 61 ILE B O 1
ATOM 1753 N N . GLU B 1 62 ? -9.756 31.364 46.281 1.00 10.56 62 GLU B N 1
ATOM 1754 C CA . GLU B 1 62 ? -9.991 31.733 44.888 1.00 12.53 62 GLU B CA 1
ATOM 1755 C C . GLU B 1 62 ? -9.620 33.196 44.930 1.00 11.68 62 GLU B C 1
ATOM 1756 O O . GLU B 1 62 ? -10.127 33.940 45.774 1.00 14.73 62 GLU B O 1
ATOM 1762 N N . THR B 1 63 ? -8.700 33.612 44.077 1.00 12.30 63 THR B N 1
ATOM 1763 C CA . THR B 1 63 ? -8.256 35.001 44.100 1.00 11.13 63 THR B CA 1
ATOM 1764 C C . THR B 1 63 ? -7.971 35.576 42.712 1.00 11.61 63 THR B C 1
ATOM 1765 O O . THR B 1 63 ? -7.769 34.844 41.743 1.00 10.17 63 THR B O 1
ATOM 1769 N N . GLU B 1 64 ? -7.952 36.902 42.644 1.00 12.61 64 GLU B N 1
ATOM 1770 C CA . GLU B 1 64 ? -7.626 37.616 41.424 1.00 13.75 64 GLU B CA 1
ATOM 1771 C C . GLU B 1 64 ? -6.349 38.418 41.673 1.00 14.13 64 GLU B C 1
ATOM 1772 O O . GLU B 1 64 ? -5.957 39.255 40.853 1.00 15.33 64 GLU B O 1
ATOM 1778 N N 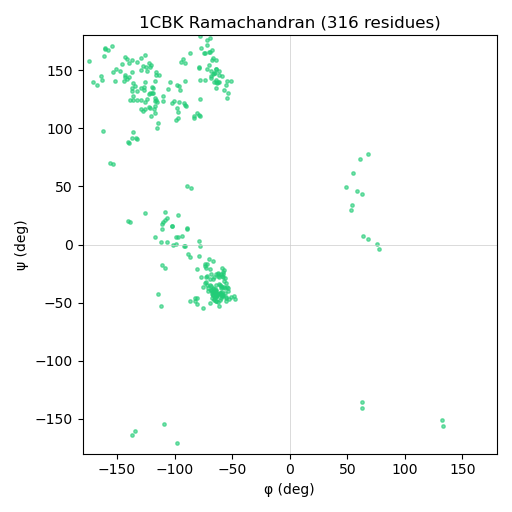. LEU B 1 65 ? -5.737 38.207 42.843 1.00 12.22 65 LEU B N 1
ATOM 1779 C CA . LEU B 1 65 ? -4.481 38.885 43.170 1.00 13.05 65 LEU B CA 1
ATOM 1780 C C . LEU B 1 65 ? -3.375 38.146 42.411 1.00 10.83 65 LEU B C 1
ATOM 1781 O O . LEU B 1 65 ? -3.403 36.912 42.297 1.00 9.33 65 LEU B O 1
ATOM 1786 N N . SER B 1 66 ? -2.408 38.894 41.893 1.00 10.84 66 SER B N 1
ATOM 1787 C CA . SER B 1 66 ? -1.292 38.263 41.185 1.00 12.32 66 SER B CA 1
ATOM 1788 C C . SER B 1 66 ? -0.486 37.479 42.238 1.00 10.98 66 SER B C 1
ATOM 1789 O O . SER B 1 66 ? -0.692 37.654 43.444 1.00 9.32 66 SER B O 1
ATOM 1792 N N . PRO B 1 67 ? 0.431 36.602 41.797 1.00 9.90 67 PRO B N 1
ATOM 1793 C CA . PRO B 1 67 ? 1.239 35.819 42.731 1.00 7.37 67 PRO B CA 1
ATOM 1794 C C . PRO B 1 67 ? 1.997 36.703 43.730 1.00 8.72 67 PRO B C 1
ATOM 1795 O O . PRO B 1 67 ? 1.981 36.450 44.939 1.00 9.87 67 PRO B O 1
ATOM 1799 N N . LEU B 1 68 ? 2.615 37.769 43.240 1.00 7.36 68 LEU B N 1
ATOM 1800 C CA . LEU B 1 68 ? 3.383 38.663 44.092 1.00 11.23 68 LEU B CA 1
ATOM 1801 C C . LEU B 1 68 ? 2.518 39.547 44.994 1.00 14.23 68 LEU B C 1
ATOM 1802 O O . LEU B 1 68 ? 2.935 39.899 46.109 1.00 14.42 68 LEU B O 1
ATOM 1807 N N . LYS B 1 69 ? 1.332 39.912 44.516 1.00 12.34 69 LYS B N 1
ATOM 1808 C CA . LYS B 1 69 ? 0.413 40.721 45.316 1.00 12.15 69 LYS B CA 1
ATOM 1809 C C . LYS B 1 69 ? -0.182 39.829 46.412 1.00 10.38 69 LYS B C 1
ATOM 1810 O O . LYS B 1 69 ? -0.420 40.300 47.507 1.00 9.93 69 LYS B O 1
ATOM 1816 N N . LEU B 1 70 ? -0.386 38.541 46.134 1.00 8.76 70 LEU B N 1
ATOM 1817 C CA . LEU B 1 70 ? -0.888 37.615 47.140 1.00 10.10 70 LEU B CA 1
ATOM 1818 C C . LEU B 1 70 ? 0.202 37.452 48.205 1.00 12.04 70 LEU B C 1
ATOM 1819 O O . LEU B 1 70 ? -0.073 37.498 49.412 1.00 14.22 70 LEU B O 1
ATOM 1824 N N . LEU B 1 71 ? 1.445 37.261 47.765 1.00 11.90 71 LEU B N 1
ATOM 1825 C CA . LEU B 1 71 ? 2.574 37.136 48.677 1.00 10.22 71 LEU B CA 1
ATOM 1826 C C . LEU B 1 71 ? 2.638 38.363 49.610 1.00 11.22 71 LEU B C 1
ATOM 1827 O O . LEU B 1 71 ? 2.751 38.222 50.828 1.00 12.25 71 LEU B O 1
ATOM 1832 N N . ASP B 1 72 ? 2.550 39.564 49.047 1.00 12.57 72 ASP B N 1
ATOM 1833 C CA . ASP B 1 72 ? 2.589 40.792 49.850 1.00 14.36 72 ASP B CA 1
ATOM 1834 C C . ASP B 1 72 ? 1.498 40.799 50.934 1.00 15.80 72 ASP B C 1
ATOM 1835 O O . ASP B 1 72 ? 1.731 41.264 52.058 1.00 15.61 72 ASP B O 1
ATOM 1840 N N . GLU B 1 73 ? 0.300 40.351 50.564 1.00 12.30 73 GLU B N 1
ATOM 1841 C CA . GLU B 1 73 ? -0.816 40.310 51.493 1.00 13.38 73 GLU B CA 1
ATOM 1842 C C . GLU B 1 73 ? -0.608 39.284 52.592 1.00 11.00 73 GLU B C 1
ATOM 1843 O O . GLU B 1 73 ? -0.920 39.544 53.744 1.00 10.60 73 GLU B O 1
ATOM 1849 N N . LEU B 1 74 ? -0.044 38.137 52.243 1.00 10.19 74 LEU B N 1
ATOM 1850 C CA . LEU B 1 74 ? 0.198 37.091 53.219 1.00 9.49 74 LEU B CA 1
ATOM 1851 C C . LEU B 1 74 ? 1.268 37.557 54.183 1.00 11.36 74 LEU B C 1
ATOM 1852 O O . LEU B 1 74 ? 1.152 37.326 55.383 1.00 9.66 74 LEU B O 1
ATOM 1857 N N . GLN B 1 75 ? 2.291 38.244 53.671 1.00 9.60 75 GLN B N 1
ATOM 1858 C CA . GLN B 1 75 ? 3.366 38.763 54.525 1.00 11.07 75 GLN B CA 1
ATOM 1859 C C . GLN B 1 75 ? 2.852 39.901 55.404 1.00 11.17 75 GLN B C 1
ATOM 1860 O O . GLN B 1 75 ? 3.292 40.054 56.538 1.00 11.57 75 GLN B O 1
ATOM 1866 N N . ARG B 1 76 ? 1.933 40.703 54.873 1.00 12.15 76 ARG B N 1
ATOM 1867 C CA . ARG B 1 76 ? 1.328 41.775 55.665 1.00 15.96 76 ARG B CA 1
ATOM 1868 C C . ARG B 1 76 ? 0.512 41.160 56.821 1.00 16.60 76 ARG B C 1
ATOM 1869 O O . ARG B 1 76 ? 0.539 41.671 57.941 1.00 16.79 76 ARG B O 1
ATOM 1877 N N . ILE B 1 77 ? -0.174 40.046 56.559 1.00 17.64 77 ILE B N 1
ATOM 1878 C CA . ILE B 1 77 ? -0.958 39.365 57.590 1.00 15.92 77 ILE B CA 1
ATOM 1879 C C . ILE B 1 77 ? -0.020 38.853 58.677 1.00 17.39 77 ILE B C 1
ATOM 1880 O O . ILE B 1 77 ? -0.283 39.039 59.876 1.00 16.22 77 ILE B O 1
ATOM 1885 N N . GLU B 1 78 ? 1.082 38.235 58.261 1.00 16.10 78 GLU B N 1
ATOM 1886 C CA . GLU B 1 78 ? 2.082 37.719 59.189 1.00 13.95 78 GLU B CA 1
ATOM 1887 C C . GLU B 1 78 ? 2.624 38.859 60.040 1.00 15.56 78 GLU B C 1
ATOM 1888 O O . GLU B 1 78 ? 2.747 38.721 61.239 1.00 15.13 78 GLU B O 1
ATOM 1894 N N . ASN B 1 79 ? 2.947 39.981 59.413 1.00 16.83 79 ASN B N 1
ATOM 1895 C CA . ASN B 1 79 ? 3.451 41.132 60.146 1.00 20.27 79 ASN B CA 1
ATOM 1896 C C . ASN B 1 79 ? 2.406 41.691 61.116 1.00 20.94 79 ASN B C 1
ATOM 1897 O O . ASN B 1 79 ? 2.699 41.915 62.290 1.00 21.28 79 ASN B O 1
ATOM 1902 N N . GLU B 1 80 ? 1.188 41.900 60.630 1.00 20.45 80 GLU B N 1
ATOM 1903 C CA . GLU B 1 80 ? 0.128 42.455 61.466 1.00 20.65 80 GLU B CA 1
ATOM 1904 C C . GLU B 1 80 ? -0.331 41.549 62.601 1.00 20.75 80 GLU B C 1
ATOM 1905 O O . GLU B 1 80 ? -0.972 42.015 63.545 1.00 22.54 80 GLU B O 1
ATOM 1911 N N . GLN B 1 81 ? 0.052 40.277 62.537 1.00 19.47 81 GLN B N 1
ATOM 1912 C CA . GLN B 1 81 ? -0.303 39.308 63.570 1.00 19.13 81 GLN B CA 1
ATOM 1913 C C . GLN B 1 81 ? 0.933 39.113 64.445 1.00 19.09 81 GLN B C 1
ATOM 1914 O O . GLN B 1 81 ? 1.021 38.144 65.191 1.00 21.07 81 GLN B O 1
ATOM 1920 N N . GLY B 1 82 ? 1.887 40.038 64.325 1.00 19.02 82 GLY B N 1
ATOM 1921 C CA . GLY B 1 82 ? 3.135 40.003 65.090 1.00 16.30 82 GLY B CA 1
ATOM 1922 C C . GLY B 1 82 ? 4.010 38.765 64.933 1.00 16.40 82 GLY B C 1
ATOM 1923 O O . GLY B 1 82 ? 4.501 38.226 65.926 1.00 16.34 82 GLY B O 1
ATOM 1924 N N . ARG B 1 83 ? 4.228 38.315 63.698 1.00 16.83 83 ARG B N 1
ATOM 1925 C CA . ARG B 1 83 ? 5.047 37.123 63.446 1.00 16.30 83 ARG B CA 1
ATOM 1926 C C . ARG B 1 83 ? 6.426 37.216 64.088 1.00 16.76 83 ARG B C 1
ATOM 1927 O O . ARG B 1 83 ? 7.156 38.198 63.922 1.00 17.77 83 ARG B O 1
ATOM 1935 N N . VAL B 1 84 ? 6.775 36.153 64.799 1.00 17.24 84 VAL B N 1
ATOM 1936 C CA . VAL B 1 84 ? 8.043 36.047 65.496 1.00 16.31 84 VAL B CA 1
ATOM 1937 C C . VAL B 1 84 ? 8.562 34.655 65.179 1.00 16.58 84 VAL B C 1
ATOM 1938 O O . VAL B 1 84 ? 7.791 33.687 65.169 1.00 14.95 84 VAL B O 1
ATOM 1942 N N . ARG B 1 85 ? 9.849 34.573 64.876 1.00 17.45 85 ARG B N 1
ATOM 1943 C CA . ARG B 1 85 ? 10.520 33.306 64.587 1.00 21.47 85 ARG B CA 1
ATOM 1944 C C . ARG B 1 85 ? 11.862 33.424 65.298 1.00 23.65 85 ARG B C 1
ATOM 1945 O O . ARG B 1 85 ? 12.624 34.380 65.057 1.00 24.00 85 ARG B O 1
ATOM 1953 N N . LEU B 1 86 ? 12.156 32.460 66.170 1.00 24.19 86 LEU B N 1
ATOM 1954 C CA . LEU B 1 86 ? 13.389 32.497 66.950 1.00 22.59 86 LEU B CA 1
ATOM 1955 C C . LEU B 1 86 ? 14.691 32.278 66.195 1.00 22.44 86 LEU B C 1
ATOM 1956 O O . LEU B 1 86 ? 15.636 33.047 66.348 1.00 21.99 86 LEU B O 1
ATOM 1961 N N . ARG B 1 87 ? 14.740 31.212 65.403 1.00 20.11 87 ARG B N 1
ATOM 1962 C CA . ARG B 1 87 ? 15.955 30.828 64.696 1.00 18.30 87 ARG B CA 1
ATOM 1963 C C . ARG B 1 87 ? 15.536 30.047 63.466 1.00 17.05 87 ARG B C 1
ATOM 1964 O O . ARG B 1 87 ? 14.370 29.651 63.343 1.00 15.36 87 ARG B O 1
ATOM 1972 N N . ARG B 1 88 ? 16.499 29.768 62.594 1.00 17.51 88 ARG B N 1
ATOM 1973 C CA . ARG B 1 88 ? 16.227 29.003 61.392 1.00 15.66 88 ARG B CA 1
ATOM 1974 C C . ARG B 1 88 ? 15.794 27.606 61.812 1.00 11.85 88 ARG B C 1
ATOM 1975 O O . ARG B 1 88 ? 16.398 26.987 62.701 1.00 11.02 88 ARG B O 1
ATOM 1983 N N . TRP B 1 89 ? 14.729 27.136 61.177 1.00 10.21 89 TRP B N 1
ATOM 1984 C CA . TRP B 1 89 ? 14.134 25.835 61.435 1.00 10.52 89 TRP B CA 1
ATOM 1985 C C . TRP B 1 89 ? 13.482 25.763 62.815 1.00 11.12 89 TRP B C 1
ATOM 1986 O O . TRP B 1 89 ? 13.018 24.697 63.202 1.00 12.77 89 TRP B O 1
ATOM 1997 N N . GLY B 1 90 ? 13.448 26.885 63.535 1.00 10.27 90 GLY B N 1
ATOM 1998 C CA . GLY B 1 90 ? 12.896 26.913 64.877 1.00 12.06 90 GLY B CA 1
ATOM 1999 C C . GLY B 1 90 ? 11.459 27.401 65.016 1.00 15.36 90 GLY B C 1
ATOM 2000 O O . GLY B 1 90 ? 10.735 27.588 64.041 1.00 14.59 90 GLY B O 1
ATOM 2001 N N . GLU B 1 91 ? 11.058 27.603 66.267 1.00 16.68 91 GLU B N 1
ATOM 2002 C CA . GLU B 1 91 ? 9.716 28.043 66.622 1.00 14.99 91 GLU B CA 1
ATOM 2003 C C . GLU B 1 91 ? 9.292 29.374 66.031 1.00 12.30 91 GLU B C 1
ATOM 2004 O O . GLU B 1 91 ? 10.091 30.294 65.884 1.00 11.88 91 GLU B O 1
ATOM 2010 N N . ARG B 1 92 ? 8.010 29.461 65.700 1.00 11.30 92 ARG B N 1
ATOM 2011 C CA . ARG B 1 92 ? 7.432 30.644 65.071 1.00 10.26 92 ARG B CA 1
ATOM 2012 C C . ARG B 1 92 ? 5.937 30.713 65.411 1.00 8.90 92 ARG B C 1
ATOM 2013 O O . ARG B 1 92 ? 5.276 29.670 65.562 1.00 8.40 92 ARG B O 1
ATOM 2021 N N . THR B 1 93 ? 5.409 31.934 65.505 1.00 8.05 93 THR B N 1
ATOM 2022 C CA . THR B 1 93 ? 4.002 32.122 65.812 1.00 8.14 93 THR B CA 1
ATOM 2023 C C . THR B 1 93 ? 3.103 31.849 64.597 1.00 9.40 93 THR B C 1
ATOM 2024 O O . THR B 1 93 ? 1.975 31.396 64.748 1.00 10.14 93 THR B O 1
ATOM 2028 N N . LEU B 1 94 ? 3.626 32.052 63.393 1.00 9.15 94 LEU B N 1
ATOM 2029 C CA . LEU B 1 94 ? 2.849 31.846 62.176 1.00 9.73 94 LEU B CA 1
ATOM 2030 C C . LEU B 1 94 ? 3.689 31.834 60.883 1.00 10.25 94 LEU B C 1
ATOM 2031 O O . LEU B 1 94 ? 4.570 32.665 60.696 1.00 9.30 94 LEU B O 1
ATOM 2036 N N . ASP B 1 95 ? 3.382 30.903 59.988 1.00 11.38 95 ASP B N 1
ATOM 2037 C CA . ASP B 1 95 ? 4.036 30.848 58.683 1.00 11.71 95 ASP B CA 1
ATOM 2038 C C . ASP B 1 95 ? 2.934 30.584 57.658 1.00 9.10 95 ASP B C 1
ATOM 2039 O O . ASP B 1 95 ? 2.178 29.660 57.848 1.00 10.96 95 ASP B O 1
ATOM 2044 N N . LEU B 1 96 ? 2.811 31.439 56.645 1.00 5.79 96 LEU B N 1
ATOM 2045 C CA . LEU B 1 96 ? 1.824 31.301 55.571 1.00 8.47 96 LEU B CA 1
ATOM 2046 C C . LEU B 1 96 ? 2.633 31.127 54.289 1.00 10.75 96 LEU B C 1
ATOM 2047 O O . LEU B 1 96 ? 3.434 32.007 53.945 1.00 12.78 96 LEU B O 1
ATOM 2052 N N . ASP B 1 97 ? 2.463 30.004 53.603 1.00 10.28 97 ASP B N 1
ATOM 2053 C CA . ASP B 1 97 ? 3.204 29.747 52.362 1.00 12.76 97 ASP B CA 1
ATOM 2054 C C . ASP B 1 97 ? 2.271 29.397 51.195 1.00 12.33 97 ASP B C 1
ATOM 2055 O O . ASP B 1 97 ? 1.371 28.559 51.344 1.00 11.71 97 ASP B O 1
ATOM 2060 N N . ILE B 1 98 ? 2.491 30.035 50.045 1.00 11.22 98 ILE B N 1
ATOM 2061 C CA . ILE B 1 98 ? 1.699 29.743 48.845 1.00 6.13 98 ILE B CA 1
ATOM 2062 C C . ILE B 1 98 ? 2.252 28.447 48.282 1.00 7.39 98 ILE B C 1
ATOM 2063 O O . ILE B 1 98 ? 3.392 28.412 47.821 1.00 10.14 98 ILE B O 1
ATOM 2068 N N . LEU B 1 99 ? 1.479 27.371 48.356 1.00 6.67 99 LEU B N 1
ATOM 2069 C CA . LEU B 1 99 ? 1.893 26.078 47.844 1.00 6.73 99 LEU B CA 1
ATOM 2070 C C . LEU B 1 99 ? 1.708 25.972 46.332 1.00 8.79 99 LEU B C 1
ATOM 2071 O O . LEU B 1 99 ? 2.572 25.444 45.629 1.00 9.19 99 LEU B O 1
ATOM 2076 N N . LEU B 1 100 ? 0.538 26.405 45.869 1.00 8.82 100 LEU B N 1
ATOM 2077 C CA . LEU B 1 100 ? 0.161 26.324 44.464 1.00 7.63 100 LEU B CA 1
ATOM 2078 C C . LEU B 1 100 ? -0.631 27.556 44.125 1.00 10.18 100 LEU B C 1
ATOM 2079 O O . LEU B 1 100 ? -1.326 28.097 44.986 1.00 7.86 100 LEU B O 1
ATOM 2084 N N . TYR B 1 101 ? -0.470 28.028 42.885 1.00 9.12 101 TYR B N 1
ATOM 2085 C CA . TYR B 1 101 ? -1.163 29.202 42.374 1.00 8.84 101 TYR B CA 1
ATOM 2086 C C . TYR B 1 101 ? -1.652 28.719 41.006 1.00 14.36 101 TYR B C 1
ATOM 2087 O O . TYR B 1 101 ? -0.921 28.788 39.998 1.00 12.44 101 TYR B O 1
ATOM 2096 N N . GLY B 1 102 ? -2.871 28.176 40.988 1.00 13.95 102 GLY B N 1
ATOM 2097 C CA . GLY B 1 102 ? -3.420 27.631 39.764 1.00 13.02 102 GLY B CA 1
ATOM 2098 C C . GLY B 1 102 ? -2.506 26.479 39.388 1.00 13.90 102 GLY B C 1
ATOM 2099 O O . GLY B 1 102 ? -2.017 25.767 40.261 1.00 12.41 102 GLY B O 1
ATOM 2100 N N . ASN B 1 103 ? -2.234 26.325 38.099 1.00 14.35 103 ASN B N 1
ATOM 2101 C CA . ASN B 1 103 ? -1.351 25.265 37.640 1.00 16.89 103 ASN B CA 1
ATOM 2102 C C . ASN B 1 103 ? -0.051 25.929 37.195 1.00 16.76 103 ASN B C 1
ATOM 2103 O O . ASN B 1 103 ? 0.719 25.371 36.418 1.00 18.09 103 ASN B O 1
ATOM 2108 N N . GLU B 1 104 ? 0.185 27.133 37.694 1.00 15.18 104 GLU B N 1
ATOM 2109 C CA . GLU B 1 104 ? 1.374 27.882 37.337 1.00 16.14 104 GLU B CA 1
ATOM 2110 C C . GLU B 1 104 ? 2.665 27.464 38.040 1.00 16.23 104 GLU B C 1
ATOM 2111 O O . GLU B 1 104 ? 2.653 26.908 39.144 1.00 15.94 104 GLU B O 1
ATOM 2117 N N . ILE B 1 105 ? 3.780 27.705 37.363 1.00 13.55 105 ILE B N 1
ATOM 2118 C CA . ILE B 1 105 ? 5.088 27.381 37.901 1.00 12.13 105 ILE B CA 1
ATOM 2119 C C . ILE B 1 105 ? 5.789 28.716 37.929 1.00 13.63 105 ILE B C 1
ATOM 2120 O O . ILE B 1 105 ? 6.044 29.323 36.880 1.00 13.27 105 ILE B O 1
ATOM 2125 N N . ILE B 1 106 ? 6.017 29.217 39.138 1.00 13.21 106 ILE B N 1
ATOM 2126 C CA . ILE B 1 106 ? 6.636 30.524 39.336 1.00 13.78 106 ILE B CA 1
ATOM 2127 C C . ILE B 1 106 ? 7.887 30.330 40.166 1.00 13.82 106 ILE B C 1
ATOM 2128 O O . ILE B 1 106 ? 7.822 29.836 41.286 1.00 14.20 106 ILE B O 1
ATOM 2133 N N . GLN B 1 107 ? 9.035 30.672 39.602 1.00 13.01 107 GLN B N 1
ATOM 2134 C CA . GLN B 1 107 ? 10.304 30.473 40.294 1.00 13.18 107 GLN B CA 1
ATOM 2135 C C . GLN B 1 107 ? 11.192 31.702 40.114 1.00 13.38 107 GLN B C 1
ATOM 2136 O O . GLN B 1 107 ? 11.919 31.809 39.136 1.00 13.39 107 GLN B O 1
ATOM 2142 N N . ASN B 1 108 ? 11.101 32.644 41.044 1.00 12.59 108 ASN B N 1
ATOM 2143 C CA . ASN B 1 108 ? 11.886 33.864 40.970 1.00 10.48 108 ASN B CA 1
ATOM 2144 C C . ASN B 1 108 ? 12.523 34.199 42.304 1.00 9.30 108 ASN B C 1
ATOM 2145 O O . ASN B 1 108 ? 12.639 33.337 43.158 1.00 9.23 108 ASN B O 1
ATOM 2150 N N . GLU B 1 109 ? 12.925 35.444 42.501 1.00 10.15 109 GLU B N 1
ATOM 2151 C CA . GLU B 1 109 ? 13.589 35.818 43.749 1.00 13.88 109 GLU B CA 1
ATOM 2152 C C . GLU B 1 109 ? 12.707 35.787 44.991 1.00 15.71 109 GLU B C 1
ATOM 2153 O O . GLU B 1 109 ? 13.215 35.644 46.100 1.00 18.90 109 GLU B O 1
ATOM 2159 N N . ARG B 1 110 ? 11.400 35.952 44.814 1.00 13.68 110 ARG B N 1
ATOM 2160 C CA . ARG B 1 110 ? 10.489 35.969 45.941 1.00 13.18 110 ARG B CA 1
ATOM 2161 C C . ARG B 1 110 ? 9.574 34.777 46.033 1.00 14.08 110 ARG B C 1
ATOM 2162 O O . ARG B 1 110 ? 9.038 34.497 47.101 1.00 16.82 110 ARG B O 1
ATOM 2170 N N . LEU B 1 111 ? 9.425 34.035 44.939 1.00 12.25 111 LEU B N 1
ATOM 2171 C CA . LEU B 1 111 ? 8.531 32.889 44.936 1.00 10.14 111 LEU B CA 1
ATOM 2172 C C . LEU B 1 111 ? 9.130 31.600 44.414 1.00 9.95 111 LEU B C 1
ATOM 2173 O O . LEU B 1 111 ? 9.956 31.600 43.499 1.00 10.14 111 LEU B O 1
ATOM 2178 N N . THR B 1 112 ? 8.623 30.500 44.955 1.00 9.19 112 THR B N 1
ATOM 2179 C CA . THR B 1 112 ? 9.030 29.154 44.582 1.00 9.26 112 THR B CA 1
ATOM 2180 C C . THR B 1 112 ? 7.733 28.339 44.584 1.00 10.02 112 THR B C 1
ATOM 2181 O O . THR B 1 112 ? 7.347 27.765 45.608 1.00 11.61 112 THR B O 1
ATOM 2185 N N . ILE B 1 113 ? 7.042 28.320 43.446 1.00 9.04 113 ILE B N 1
ATOM 2186 C CA . ILE B 1 113 ? 5.771 27.610 43.327 1.00 9.67 113 ILE B CA 1
ATOM 2187 C C . ILE B 1 113 ? 5.784 26.692 42.107 1.00 10.91 113 ILE B C 1
ATOM 2188 O O . ILE B 1 113 ? 5.972 27.163 40.982 1.00 14.51 113 ILE B O 1
ATOM 2193 N N . PRO B 1 114 ? 5.685 25.369 42.321 1.00 11.58 114 PRO B N 1
ATOM 2194 C CA . PRO B 1 114 ? 5.564 24.707 43.632 1.00 10.85 114 PRO B CA 1
ATOM 2195 C C . PRO B 1 114 ? 6.928 24.672 44.311 1.00 13.35 114 PRO B C 1
ATOM 2196 O O . PRO B 1 114 ? 7.936 25.000 43.689 1.00 13.97 114 PRO B O 1
ATOM 2200 N N . HIS B 1 115 ? 6.965 24.316 45.591 1.00 12.89 115 HIS B N 1
ATOM 2201 C CA . HIS B 1 115 ? 8.242 24.160 46.279 1.00 12.47 115 HIS B CA 1
ATOM 2202 C C . HIS B 1 115 ? 8.212 22.670 46.562 1.00 11.36 115 HIS B C 1
ATOM 2203 O O . HIS B 1 115 ? 7.471 22.207 47.431 1.00 9.85 115 HIS B O 1
ATOM 2210 N N . TYR B 1 116 ? 8.991 21.918 45.787 1.00 10.15 116 TYR B N 1
ATOM 2211 C CA . TYR B 1 116 ? 9.019 20.474 45.881 1.00 9.71 116 TYR B CA 1
ATOM 2212 C C . TYR B 1 116 ? 9.356 19.848 47.223 1.00 11.01 116 TYR B C 1
ATOM 2213 O O . TYR B 1 116 ? 8.946 18.722 47.491 1.00 11.95 116 TYR B O 1
ATOM 2222 N N . ASP B 1 117 ? 10.031 20.576 48.103 1.00 12.64 117 ASP B N 1
ATOM 2223 C CA . ASP B 1 117 ? 10.335 19.973 49.404 1.00 14.72 117 ASP B CA 1
ATOM 2224 C C . ASP B 1 117 ? 9.071 19.858 50.245 1.00 14.38 117 ASP B C 1
ATOM 2225 O O . ASP B 1 117 ? 8.923 18.926 51.037 1.00 13.97 117 ASP B O 1
ATOM 2230 N N . MET B 1 118 ? 8.118 20.748 49.972 1.00 16.30 118 MET B N 1
ATOM 2231 C CA . MET B 1 118 ? 6.837 20.734 50.674 1.00 17.77 118 MET B CA 1
ATOM 2232 C C . MET B 1 118 ? 6.052 19.463 50.344 1.00 16.65 118 MET B C 1
ATOM 2233 O O . MET B 1 118 ? 5.321 18.963 51.179 1.00 19.30 118 MET B O 1
ATOM 2238 N N . HIS B 1 119 ? 6.275 18.886 49.168 1.00 16.23 119 HIS B N 1
ATOM 2239 C CA . HIS B 1 119 ? 5.581 17.652 48.779 1.00 15.07 119 HIS B CA 1
ATOM 2240 C C . HIS B 1 119 ? 6.083 16.460 49.597 1.00 14.59 119 HIS B C 1
ATOM 2241 O O . HIS B 1 119 ? 5.482 15.373 49.607 1.00 14.02 119 HIS B O 1
ATOM 2248 N N . ASN B 1 120 ? 7.188 16.677 50.302 1.00 15.31 120 ASN B N 1
ATOM 2249 C CA . ASN B 1 120 ? 7.783 15.654 51.159 1.00 15.81 120 ASN B CA 1
ATOM 2250 C C . ASN B 1 120 ? 7.403 15.819 52.642 1.00 14.50 120 ASN B C 1
ATOM 2251 O O . ASN B 1 120 ? 7.798 15.008 53.471 1.00 13.10 120 ASN B O 1
ATOM 2256 N N . ARG B 1 121 ? 6.598 16.839 52.956 1.00 14.07 121 ARG B N 1
ATOM 2257 C CA . ARG B 1 121 ? 6.159 17.108 54.329 1.00 10.66 121 ARG B CA 1
ATOM 2258 C C . ARG B 1 121 ? 4.777 16.551 54.615 1.00 11.23 121 ARG B C 1
ATOM 2259 O O . ARG B 1 121 ? 3.797 16.966 54.010 1.00 10.36 121 ARG B O 1
ATOM 2267 N N . GLU B 1 122 ? 4.701 15.616 55.553 1.00 12.74 122 GLU B N 1
ATOM 2268 C CA . GLU B 1 122 ? 3.440 14.998 55.933 1.00 11.95 122 GLU B CA 1
ATOM 2269 C C . GLU B 1 122 ? 2.416 16.036 56.346 1.00 13.49 122 GLU B C 1
ATOM 2270 O O . GLU B 1 122 ? 1.225 15.858 56.098 1.00 15.75 122 GLU B O 1
ATOM 2276 N N . PHE B 1 123 ? 2.881 17.128 56.955 1.00 13.50 123 PHE B N 1
ATOM 2277 C CA . PHE B 1 123 ? 1.991 18.179 57.433 1.00 12.78 123 PHE B CA 1
ATOM 2278 C C . PHE B 1 123 ? 1.446 19.131 56.373 1.00 14.31 123 PHE B C 1
ATOM 2279 O O . PHE B 1 123 ? 0.720 20.085 56.694 1.00 12.14 123 PHE B O 1
ATOM 2287 N N . VAL B 1 124 ? 1.842 18.933 55.118 1.00 14.54 124 VAL B N 1
ATOM 2288 C CA . VAL B 1 124 ? 1.260 19.745 54.077 1.00 14.07 124 VAL B CA 1
ATOM 2289 C C . VAL B 1 124 ? 0.449 18.868 53.148 1.00 12.27 124 VAL B C 1
ATOM 2290 O O . VAL B 1 124 ? -0.685 19.202 52.838 1.00 13.34 124 VAL B O 1
ATOM 2294 N N . ILE B 1 125 ? 0.980 17.699 52.797 1.00 12.31 125 ILE B N 1
ATOM 2295 C CA . ILE B 1 125 ? 0.292 16.808 51.864 1.00 12.64 125 ILE B CA 1
ATOM 2296 C C . ILE B 1 125 ? -0.951 16.140 52.452 1.00 12.63 125 ILE B C 1
ATOM 2297 O O . ILE B 1 125 ? -1.963 16.021 51.768 1.00 12.48 125 ILE B O 1
ATOM 2302 N N . VAL B 1 126 ? -0.898 15.714 53.712 1.00 13.05 126 VAL B N 1
ATOM 2303 C CA . VAL B 1 126 ? -2.073 15.083 54.319 1.00 12.70 126 VAL B CA 1
ATOM 2304 C C . VAL B 1 126 ? -3.233 16.093 54.347 1.00 11.43 126 VAL B C 1
ATOM 2305 O O . VAL B 1 126 ? -4.329 15.782 53.880 1.00 13.75 126 VAL B O 1
ATOM 2309 N N . PRO B 1 127 ? -3.027 17.313 54.906 1.00 12.81 127 PRO B N 1
ATOM 2310 C CA . PRO B 1 127 ? -4.173 18.231 54.873 1.00 11.58 127 PRO B CA 1
ATOM 2311 C C . PRO B 1 127 ? -4.544 18.687 53.437 1.00 14.25 127 PRO B C 1
ATOM 2312 O O . PRO B 1 127 ? -5.715 18.978 53.160 1.00 13.92 127 PRO B O 1
ATOM 2316 N N . LEU B 1 128 ? -3.566 18.754 52.527 1.00 13.49 128 LEU B N 1
ATOM 2317 C CA . LEU B 1 128 ? -3.869 19.169 51.144 1.00 12.97 128 LEU B CA 1
ATOM 2318 C C . LEU B 1 128 ? -4.778 18.112 50.535 1.00 12.46 128 LEU B C 1
ATOM 2319 O O . LEU B 1 128 ? -5.806 18.420 49.928 1.00 12.83 128 LEU B O 1
ATOM 2324 N N . PHE B 1 129 ? -4.408 16.858 50.749 1.00 12.55 129 PHE B N 1
ATOM 2325 C CA . PHE B 1 129 ? -5.171 15.731 50.232 1.00 15.01 129 PHE B CA 1
ATOM 2326 C C . PHE B 1 129 ? -6.602 15.708 50.792 1.00 16.28 129 PHE B C 1
ATOM 2327 O O . PHE B 1 129 ? -7.550 15.349 50.081 1.00 17.57 129 PHE B O 1
ATOM 2335 N N . GLU B 1 130 ? -6.763 16.129 52.045 1.00 17.06 130 GLU B N 1
ATOM 2336 C CA . GLU B 1 130 ? -8.071 16.167 52.695 1.00 14.92 130 GLU B CA 1
ATOM 2337 C C . GLU B 1 130 ? -9.046 17.050 51.929 1.00 14.68 130 GLU B C 1
ATOM 2338 O O . GLU B 1 130 ? -10.214 16.691 51.750 1.00 14.39 130 GLU B O 1
ATOM 2344 N N . ILE B 1 131 ? -8.560 18.186 51.437 1.00 12.50 131 ILE B N 1
ATOM 2345 C CA . ILE B 1 131 ? -9.423 19.124 50.715 1.00 12.53 131 ILE B CA 1
ATOM 2346 C C . ILE B 1 131 ? -9.341 19.110 49.178 1.00 13.70 131 ILE B C 1
ATOM 2347 O O . ILE B 1 131 ? -10.045 19.863 48.509 1.00 14.67 131 ILE B O 1
ATOM 2352 N N . ALA B 1 132 ? -8.488 18.264 48.616 1.00 14.50 132 ALA B N 1
ATOM 2353 C CA . ALA B 1 132 ? -8.338 18.205 47.160 1.00 15.07 132 ALA B CA 1
ATOM 2354 C C . ALA B 1 132 ? -7.808 16.829 46.829 1.00 15.26 132 ALA B C 1
ATOM 2355 O O . ALA B 1 132 ? -6.656 16.675 46.446 1.00 14.30 132 ALA B O 1
ATOM 2357 N N . SER B 1 133 ? -8.655 15.821 46.998 1.00 15.41 133 SER B N 1
ATOM 2358 C CA . SER B 1 133 ? -8.244 14.449 46.748 1.00 19.33 133 SER B CA 1
ATOM 2359 C C . SER B 1 133 ? -7.995 14.126 45.272 1.00 20.31 133 SER B C 1
ATOM 2360 O O . SER B 1 133 ? -7.271 13.183 44.963 1.00 22.52 133 SER B O 1
ATOM 2363 N N . ASP B 1 134 ? -8.562 14.930 44.375 1.00 21.20 134 ASP B N 1
ATOM 2364 C CA . ASP B 1 134 ? -8.408 14.736 42.936 1.00 23.61 134 ASP B CA 1
ATOM 2365 C C . ASP B 1 134 ? -7.312 15.621 42.358 1.00 23.11 134 ASP B C 1
ATOM 2366 O O . ASP B 1 134 ? -7.155 15.667 41.135 1.00 23.43 134 ASP B O 1
ATOM 2371 N N . LEU B 1 135 ? -6.570 16.330 43.213 1.00 20.15 135 LEU B N 1
ATOM 2372 C CA . LEU B 1 135 ? -5.545 17.260 42.741 1.00 17.51 135 LEU B CA 1
ATOM 2373 C C . LEU B 1 135 ? -4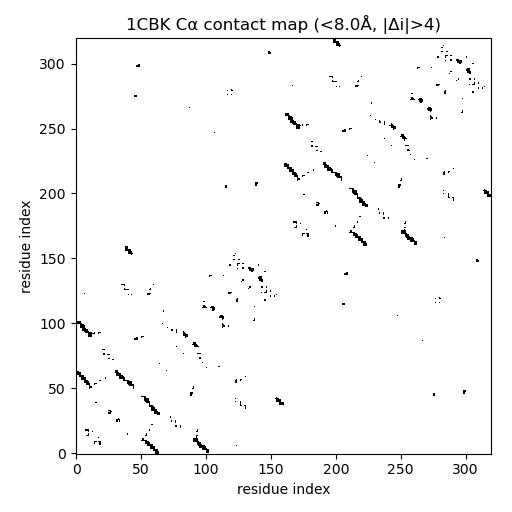.454 16.663 41.828 1.00 15.94 135 LEU B C 1
ATOM 2374 O O . LEU B 1 135 ? -3.933 15.572 42.064 1.00 13.82 135 LEU B O 1
ATOM 2379 N N . VAL B 1 136 ? -4.185 17.363 40.732 1.00 18.51 136 VAL B N 1
ATOM 2380 C CA . VAL B 1 136 ? -3.130 16.967 39.798 1.00 18.83 136 VAL B CA 1
ATOM 2381 C C . VAL B 1 136 ? -2.183 18.161 39.874 1.00 18.16 136 VAL B C 1
ATOM 2382 O O . VAL B 1 136 ? -2.584 19.288 39.560 1.00 18.59 136 VAL B O 1
ATOM 2386 N N . LEU B 1 137 ? -0.966 17.902 40.354 1.00 17.48 137 LEU B N 1
ATOM 2387 C CA . LEU B 1 137 ? 0.079 18.913 40.533 1.00 18.31 137 LE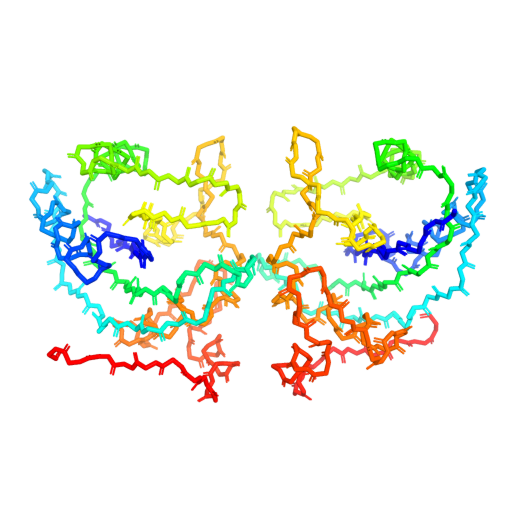U B CA 1
ATOM 2388 C C . LEU B 1 137 ? 0.606 19.499 39.213 1.00 19.89 137 LEU B C 1
ATOM 2389 O O . LEU B 1 137 ? 0.434 18.887 38.148 1.00 19.91 137 LEU B O 1
ATOM 2394 N N . PRO B 1 138 ? 1.263 20.690 39.261 1.00 20.07 138 PRO B N 1
ATOM 2395 C CA . PRO B 1 138 ? 1.791 21.305 38.033 1.00 20.54 138 PRO B CA 1
ATOM 2396 C C . PRO B 1 138 ? 2.757 20.415 37.220 1.00 20.71 138 PRO B C 1
ATOM 2397 O O . PRO B 1 138 ? 2.859 20.558 36.004 1.00 22.92 138 PRO B O 1
ATOM 2401 N N . ASN B 1 139 ? 3.476 19.516 37.885 1.00 19.26 139 ASN B N 1
ATOM 2402 C CA . ASN B 1 139 ? 4.390 18.626 37.180 1.00 20.46 139 ASN B CA 1
ATOM 2403 C C . ASN B 1 139 ? 3.695 17.335 36.734 1.00 21.88 139 ASN B C 1
ATOM 2404 O O . ASN B 1 139 ? 4.357 16.362 36.354 1.00 22.78 139 ASN B O 1
ATOM 2409 N N . SER B 1 140 ? 2.364 17.347 36.796 1.00 22.19 140 SER B N 1
ATOM 2410 C CA . SER B 1 140 ? 1.507 16.222 36.442 1.00 22.67 140 SER B CA 1
ATOM 2411 C C . SER B 1 140 ? 1.418 15.059 37.439 1.00 21.35 140 SER B C 1
ATOM 2412 O O . SER B 1 140 ? 0.733 14.070 37.188 1.00 25.28 140 SER B O 1
ATOM 2415 N N . GLN B 1 141 ? 2.111 15.146 38.565 1.00 20.99 141 GLN B N 1
ATOM 2416 C CA . GLN B 1 141 ? 1.971 14.080 39.540 1.00 20.70 141 GLN B CA 1
ATOM 2417 C C . GLN B 1 141 ? 0.559 14.215 40.127 1.00 22.77 141 GLN B C 1
ATOM 2418 O O . GLN B 1 141 ? -0.040 15.297 40.096 1.00 20.00 141 GLN B O 1
ATOM 2424 N N . ILE B 1 142 ? 0.017 13.108 40.615 1.00 24.69 142 ILE B N 1
ATOM 2425 C CA . ILE B 1 142 ? -1.327 13.091 41.185 1.00 27.74 142 ILE B CA 1
ATOM 2426 C C . ILE B 1 142 ? -1.214 13.002 42.707 1.00 25.37 142 ILE B C 1
ATOM 2427 O O . ILE B 1 142 ? -0.500 12.132 43.231 1.00 26.97 142 ILE B O 1
ATOM 2432 N N . ILE B 1 143 ? -1.978 13.821 43.418 1.00 24.36 143 ILE B N 1
ATOM 2433 C CA . ILE B 1 143 ? -1.914 13.805 44.877 1.00 24.91 143 ILE B CA 1
ATOM 2434 C C . ILE B 1 143 ? -2.204 12.437 45.507 1.00 25.58 143 ILE B C 1
ATOM 2435 O O . ILE B 1 143 ? -1.616 12.101 46.536 1.00 25.92 143 ILE B O 1
ATOM 2440 N N . THR B 1 144 ? -3.060 11.635 44.870 1.00 27.70 144 THR B N 1
ATOM 2441 C CA . THR B 1 144 ? -3.410 10.296 45.377 1.00 30.76 144 THR B CA 1
ATOM 2442 C C . THR B 1 144 ? -2.166 9.412 45.521 1.00 32.33 144 THR B C 1
ATOM 2443 O O . THR B 1 144 ? -2.109 8.507 46.361 1.00 33.24 144 THR B O 1
ATOM 2447 N N . GLU B 1 145 ? -1.163 9.695 44.702 1.00 34.06 145 GLU B N 1
ATOM 2448 C CA . GLU B 1 145 ? 0.076 8.947 44.749 1.00 35.66 145 GLU B CA 1
ATOM 2449 C C . GLU B 1 145 ? 1.023 9.537 45.786 1.00 35.11 145 GLU B C 1
ATOM 2450 O O . GLU B 1 145 ? 1.552 8.806 46.629 1.00 36.81 145 GLU B O 1
ATOM 2456 N N . LEU B 1 146 ? 1.212 10.857 45.746 1.00 33.22 146 LEU B N 1
ATOM 2457 C CA . LEU B 1 146 ? 2.098 11.549 46.694 1.00 31.54 146 LEU B CA 1
ATOM 2458 C C . LEU B 1 146 ? 1.776 11.294 48.172 1.00 29.90 146 LEU B C 1
ATOM 2459 O O . LEU B 1 146 ? 2.687 11.191 49.000 1.00 31.14 146 LEU B O 1
ATOM 2464 N N . VAL B 1 147 ? 0.487 11.187 48.491 1.00 29.12 147 VAL B N 1
ATOM 2465 C CA . VAL B 1 147 ? 0.040 10.971 49.867 1.00 28.34 147 VAL B CA 1
ATOM 2466 C C . VAL B 1 147 ? 0.288 9.569 50.445 1.00 28.80 147 VAL B C 1
ATOM 2467 O O . VAL B 1 147 ? 0.338 9.408 51.659 1.00 28.36 147 VAL B O 1
ATOM 2471 N N . LYS B 1 148 ? 0.482 8.572 49.580 1.00 30.97 148 LYS B N 1
ATOM 2472 C CA . LYS B 1 148 ? 0.720 7.173 49.993 1.00 31.13 148 LYS B CA 1
ATOM 2473 C C . LYS B 1 148 ? 1.872 7.049 50.992 1.00 29.15 148 LYS B C 1
ATOM 2474 O O . LYS B 1 148 ? 1.839 6.229 51.912 1.00 28.96 148 LYS B O 1
ATOM 2480 N N . GLN B 1 149 ? 2.913 7.831 50.745 1.00 28.76 149 GLN B N 1
ATOM 2481 C CA . GLN B 1 149 ? 4.116 7.881 51.571 1.00 29.29 149 GLN B CA 1
ATOM 2482 C C . GLN B 1 149 ? 3.818 8.282 53.037 1.00 28.63 149 GLN B C 1
ATOM 2483 O O . GLN B 1 149 ? 4.608 7.987 53.943 1.00 27.13 149 GLN B O 1
ATOM 2489 N N . PHE B 1 150 ? 2.665 8.919 53.266 1.00 28.46 150 PHE B N 1
ATOM 2490 C CA . PHE B 1 150 ? 2.263 9.383 54.601 1.00 29.26 150 PHE B CA 1
ATOM 2491 C C . PHE B 1 150 ? 1.088 8.617 55.198 1.00 30.59 150 PHE B C 1
ATOM 2492 O O . PHE B 1 150 ? 0.516 9.036 56.211 1.00 30.38 150 PHE B O 1
ATOM 2500 N N . ALA B 1 151 ? 0.761 7.477 54.597 1.00 33.30 151 ALA B N 1
ATOM 2501 C CA . ALA B 1 151 ? -0.356 6.635 55.040 1.00 35.60 151 ALA B CA 1
ATOM 2502 C C . ALA B 1 151 ? -0.299 6.264 56.526 1.00 36.46 151 ALA B C 1
ATOM 2503 O O . ALA B 1 151 ? -1.335 6.224 57.198 1.00 37.11 151 ALA B O 1
ATOM 2505 N N . ASP B 1 152 ? 0.908 6.019 57.031 1.00 36.79 152 ASP B N 1
ATOM 2506 C CA . ASP B 1 152 ? 1.121 5.650 58.438 1.00 38.09 152 ASP B CA 1
ATOM 2507 C C . ASP B 1 152 ? 1.513 6.828 59.355 1.00 36.04 152 ASP B C 1
ATOM 2508 O O . ASP B 1 152 ? 2.195 6.623 60.371 1.00 35.85 152 ASP B O 1
ATOM 2513 N N . HIS B 1 153 ? 1.133 8.051 59.001 1.00 32.15 153 HIS B N 1
ATOM 2514 C CA . HIS B 1 153 ? 1.519 9.191 59.828 1.00 28.15 153 HIS B CA 1
ATOM 2515 C C . HIS B 1 153 ? 0.909 9.160 61.242 1.00 26.73 153 HIS B C 1
ATOM 2516 O O . HIS B 1 153 ? -0.180 8.618 61.460 1.00 24.32 153 HIS B O 1
ATOM 2523 N N . LYS B 1 154 ? 1.640 9.753 62.182 1.00 26.03 154 LYS B N 1
ATOM 2524 C CA . LYS B 1 154 ? 1.263 9.847 63.585 1.00 25.40 154 LYS B CA 1
ATOM 2525 C C . LYS B 1 154 ? 0.713 11.226 63.969 1.00 25.00 154 LYS B C 1
ATOM 2526 O O . LYS B 1 154 ? 0.714 11.575 65.155 1.00 26.42 154 LYS B O 1
ATOM 2532 N N . MET B 1 155 ? 0.335 12.039 62.980 1.00 22.79 155 MET B N 1
ATOM 2533 C CA . MET B 1 155 ? -0.224 13.363 63.259 1.00 20.47 155 MET B CA 1
ATOM 2534 C C . MET B 1 155 ? -1.600 13.221 63.903 1.00 19.71 155 MET B C 1
ATOM 2535 O O . MET B 1 155 ? -2.378 12.334 63.551 1.00 20.52 155 MET B O 1
ATOM 2540 N N . ILE B 1 156 ? -1.901 14.104 64.841 1.00 18.39 156 ILE B N 1
ATOM 2541 C CA . ILE B 1 156 ? -3.182 14.074 65.523 1.00 16.80 156 ILE B CA 1
ATOM 2542 C C . ILE B 1 156 ? -4.118 15.062 64.856 1.00 16.66 156 ILE B C 1
ATOM 2543 O O . ILE B 1 156 ? -3.840 16.265 64.821 1.00 15.07 156 ILE B O 1
ATOM 2548 N N . LYS B 1 157 ? -5.171 14.542 64.238 1.00 18.08 157 LYS B N 1
ATOM 2549 C CA . LYS B 1 157 ? -6.170 15.395 63.612 1.00 21.23 157 LYS B CA 1
ATOM 2550 C C . LYS B 1 157 ? -7.014 15.894 64.781 1.00 22.75 157 LYS B C 1
ATOM 2551 O O . LYS B 1 157 ? -7.500 15.097 65.577 1.00 20.89 157 LYS B O 1
ATOM 2557 N N . LEU B 1 158 ? -7.148 17.209 64.899 1.00 24.69 158 LEU B N 1
ATOM 2558 C CA . LEU B 1 158 ? -7.887 17.822 65.992 1.00 28.83 158 LEU B CA 1
ATOM 2559 C C . LEU B 1 158 ? -9.349 18.126 65.646 1.00 33.75 158 LEU B C 1
ATOM 2560 O O . LEU B 1 158 ? -9.706 18.229 64.473 1.00 33.25 158 LEU B O 1
ATOM 2565 N N . ASN B 1 159 ? -10.193 18.241 66.670 1.00 39.43 159 ASN B N 1
ATOM 2566 C CA . ASN B 1 159 ? -11.606 18.615 66.480 1.00 45.06 159 ASN B CA 1
ATOM 2567 C C . ASN B 1 159 ? -11.542 20.157 66.486 1.00 48.26 159 ASN B C 1
ATOM 2568 O O . ASN B 1 159 ? -10.540 20.719 66.961 1.00 49.24 159 ASN B O 1
ATOM 2573 N N . PRO B 1 160 ? -12.597 20.871 66.025 1.00 51.49 160 PRO B N 1
ATOM 2574 C CA . PRO B 1 160 ? -13.903 20.483 65.487 1.00 53.88 160 PRO B CA 1
ATOM 2575 C C . PRO B 1 160 ? -13.815 19.573 64.268 1.00 56.30 160 PRO B C 1
ATOM 2576 O O . PRO B 1 160 ? -13.370 20.057 63.199 1.00 58.56 160 PRO B O 1
#

Secondary structure (DSSP, 8-state):
-EEEEEEEEE-SS-HHHHHHHHHHHHHTSTTEEEEEE---EEE--SS-SSSPPEEEEEEEEEE-S-HHHHHHHHHHHHHHTT--B-STTS-BS-EEEEEEETT--EESSS-EES-GGGGG-HHHHHHHHHH-TT-B-TTS-BHHHHGGGGTT---EE---/-EEEEEEEEE-SS-HHHHHHHHHHHHHTSTTEEEEEE---EEE--SS-SSSPPEEEEEEEEEE-S-HHHHHHHHHHHHHHTT--B-STTS-BS-EEEEEEETT--EESSS-EES-GGGGG-HHHHHHHHHH-TT-B-TTS-BHHHHGGGGTT---EEPP-

Sequence (320 aa):
MITAYIALGSNLNTPVEQLHAALKAISQLSNTHLVTTSSFYKSKPLGPQDQPDYVNAVAKIETELSPLKLLDELQRIENEQGRVRLRRWGERTLDLDILLYGNEIIQNERLTIPHYDMHNREFVIVPLFEIASDLVLPNSQIITELVKQFADHKMIKLNPMITAYIALGSNLNTPVEQLHAALKAISQLSNTHLVTTSSFYKSKPLGPQDQPDYVNAVAKIETELSPLKLLDELQRIENEQGRVRLRRWGERTLDLDILLYGNEIIQNERLTIPHYDMHNREFVIVPLFEIASDLVLPNSQIITELVKQFADHKMIKLNP

Radius of gyration: 20.43 Å; Cα contacts (8 Å, |Δi|>4): 624; chains: 2; bounding box: 58×44×40 Å

B-factor: mean 17.46, std 11.56, range [2.0, 75.13]

Nearest PDB structures (foldseek):
  1cbk-assembly1_B  TM=1.002E+00  e=5.998E-34  Haemophilus influenzae
  4m5j-assembly1_A  TM=9.593E-01  e=7.752E-23  Escherichia coli K-12
  6an4-assembly1_A  TM=9.611E-01  e=4.863E-21  Escherichia coli K-12
  4ad6-assembly1_A  TM=8.993E-01  e=1.313E-17  Staphylococcus aureus
  8sk1-assembly2_B  TM=8.844E-01  e=2.073E-16  Bacillus anthracis

Organism: Haemophilus influenzae (strain ATCC 51907 / DSM 11121 / KW20 / Rd) (NCBI:txid71421)